Protein AF-A0A2D9TFB7-F1 (afdb_monomer)

pLDDT: mean 78.53, std 25.25, range [20.69, 98.81]

Secondary structure (DSSP, 8-state):
----S---EEEETTEEEEE--S--TT-SS-EEETTEEEETTEEE---S--GGGG-----PPPHHHHHHHHHHHHHHTT---SS---EEEEE-TT--EEEEEESBPPTTS---THHHHSHHHHHHHPBPHHHHHHHT-SS--TTPEEEESSPPPHHHHHHHHHTT--EEEEPPP-HHHHHHTHHHHHHHHHHHHHHT-EEEE-

Radius of gyration: 21.04 Å; Cα contacts (8 Å, |Δi|>4): 333; chains: 1; bounding box: 43×47×60 Å

Nearest PDB structures (foldseek):
  7fh4-assembly1_A  TM=9.313E-01  e=1.861E-15  Paramecium bursaria Chlorella virus 1
  2w4l-assembly1_E  TM=8.947E-01  e=1.984E-15  Homo sapiens
  2w4l-assembly1_F  TM=8.616E-01  e=1.861E-15  Homo sapiens
  2w4l-assembly1_B  TM=8.844E-01  e=5.850E-15  Homo sapiens
  2w4l-assembly1_D  TM=8.607E-01  e=9.131E-15  Homo sapiens

Mean predicted aligned error: 13.09 Å

Sequence (202 aa):
MEIEVGKYYRRRNGKVVGPVEKTNPHSTHPYFVGGFRYTPHGRVSLSNKSVFDLWEEIPQLTSWDDRLLELASHIAQWSKDPSTKVGCVLADEHNRVVGMGYNGFPRGVDDNPSRYEDRQLKYMLVQHAEANAILNSTGSTKGTTAYVTHHPCANCAGLLIQAGVVKVVCPTPSGAMAERFRESFAMATLMFSESKIERMLK

Foldseek 3Di:
DDDDPDFDWDDDPPDTDDGDDDDDLPDCDWDDDPQWIDHVVDTDDPDPDDPVVPPPDPDDQDPLLVVQLVVQVVQQVPEPQPPDGKKKFKAAPVSHTQFIFIKAFDPPDDRDSVLNVPPVSSVVGIDHGLRRRLVRGPDQSARIEMRMAAQDFLVSLVVSLVSNHQEYEYADDDDPRCVVRVVRSVNSVVSCVVSNRHYHHD

Solvent-accessible surface area (backbone atoms only — not comparable to full-atom values): 11744 Å² total; per-residue (Å²): 143,81,85,83,89,85,80,65,72,50,76,60,95,89,45,88,45,70,73,72,78,86,87,71,97,78,57,92,60,73,49,77,58,95,90,35,55,43,46,98,88,52,82,55,84,72,80,92,58,61,83,74,78,70,58,73,75,73,85,68,85,47,79,61,54,52,53,43,38,49,47,7,49,56,45,8,69,74,23,78,47,90,88,65,60,32,8,13,27,30,21,41,93,82,70,45,77,40,19,50,18,32,25,38,65,56,90,92,53,90,81,55,72,68,49,60,72,39,62,72,58,26,68,73,48,50,40,48,13,58,55,35,11,62,72,56,33,83,55,82,49,57,64,13,35,38,20,25,58,47,62,56,42,36,70,45,38,54,50,40,53,75,44,34,36,42,32,39,39,24,42,59,72,55,70,73,60,33,64,74,41,38,68,38,40,51,46,17,53,49,51,32,59,77,70,66,34,46,74,48,70,90

Structure (mmCIF, N/CA/C/O backbone):
data_AF-A0A2D9TFB7-F1
#
_entry.id   AF-A0A2D9TFB7-F1
#
loop_
_atom_site.group_PDB
_atom_site.id
_atom_site.type_symbol
_atom_site.label_atom_id
_atom_site.label_alt_id
_atom_site.label_comp_id
_atom_site.label_asym_id
_atom_site.label_entity_id
_atom_site.label_seq_id
_atom_site.pdbx_PDB_ins_code
_atom_site.Cartn_x
_atom_site.Cartn_y
_atom_site.Cartn_z
_atom_site.occupancy
_atom_site.B_iso_or_equiv
_atom_site.auth_seq_id
_atom_site.auth_comp_id
_atom_site.auth_asym_id
_atom_site.auth_atom_id
_atom_site.pdbx_PDB_model_num
ATOM 1 N N . MET A 1 1 ? 25.885 23.066 13.162 1.00 35.50 1 MET A N 1
ATOM 2 C CA . MET A 1 1 ? 24.761 22.650 12.300 1.00 35.50 1 MET A CA 1
ATOM 3 C C . MET A 1 1 ? 24.166 21.419 12.950 1.00 35.50 1 MET A C 1
ATOM 5 O O . MET A 1 1 ? 24.655 20.325 12.730 1.00 35.50 1 MET A O 1
ATOM 9 N N . GLU A 1 2 ? 23.193 21.641 13.824 1.00 20.69 2 GLU A N 1
ATOM 10 C CA . GLU A 1 2 ? 22.410 20.624 14.531 1.00 20.69 2 GLU A CA 1
ATOM 11 C C . GLU A 1 2 ? 20.953 21.077 14.431 1.00 20.69 2 GLU A C 1
ATOM 13 O O . GLU A 1 2 ? 20.677 22.275 14.535 1.00 20.69 2 GLU A O 1
ATOM 18 N N . ILE A 1 3 ? 20.037 20.155 14.149 1.00 25.25 3 ILE A N 1
ATOM 19 C CA . ILE A 1 3 ? 18.607 20.452 14.046 1.00 25.25 3 ILE A CA 1
ATOM 20 C C . ILE A 1 3 ? 17.928 19.801 15.251 1.00 25.25 3 ILE A C 1
ATOM 22 O O . ILE A 1 3 ? 17.784 18.583 15.301 1.00 25.25 3 ILE A O 1
ATOM 26 N N . GLU A 1 4 ? 17.523 20.624 16.218 1.00 23.84 4 GLU A N 1
ATOM 27 C CA . GLU A 1 4 ? 16.645 20.231 17.324 1.00 23.84 4 GLU A CA 1
ATOM 28 C C . GLU A 1 4 ? 15.199 20.065 16.827 1.00 23.84 4 GLU A C 1
ATOM 30 O O . GLU A 1 4 ? 14.630 20.940 16.167 1.00 23.84 4 GLU A O 1
ATOM 35 N N . VAL A 1 5 ? 14.591 18.931 17.168 1.00 27.88 5 VAL A N 1
ATOM 36 C CA . VAL A 1 5 ? 13.199 18.587 16.859 1.00 27.88 5 VAL A CA 1
ATOM 37 C C . VAL A 1 5 ? 12.270 19.347 17.813 1.00 27.88 5 VAL A C 1
ATOM 39 O O . VAL A 1 5 ? 12.359 19.154 19.021 1.00 27.88 5 VAL A O 1
ATOM 42 N N . GLY A 1 6 ? 11.357 20.187 17.296 1.00 36.78 6 GLY A N 1
ATOM 43 C CA . GLY A 1 6 ? 10.268 20.736 18.129 1.00 36.78 6 GLY A CA 1
ATOM 44 C C . GLY A 1 6 ? 9.724 22.145 17.854 1.00 36.78 6 GLY A C 1
ATOM 45 O O . GLY A 1 6 ? 9.137 22.725 18.765 1.00 36.78 6 GLY A O 1
ATOM 46 N N . LYS A 1 7 ? 9.856 22.740 16.657 1.00 31.05 7 LYS A N 1
ATOM 47 C CA . LYS A 1 7 ? 9.219 24.047 16.363 1.00 31.05 7 LYS A CA 1
ATOM 48 C C . LYS A 1 7 ? 8.295 23.985 15.143 1.00 31.05 7 LYS A C 1
ATOM 50 O O . LYS A 1 7 ? 8.725 23.646 14.046 1.00 31.05 7 LYS A O 1
ATOM 55 N N . TYR A 1 8 ? 7.021 24.336 15.344 1.00 39.62 8 TYR A N 1
ATOM 56 C CA . TYR A 1 8 ? 6.016 24.487 14.285 1.00 39.62 8 TYR A CA 1
ATOM 57 C C . TYR A 1 8 ? 6.118 25.881 13.637 1.00 39.62 8 TYR A C 1
ATOM 59 O O . TYR A 1 8 ? 6.228 26.892 14.336 1.00 39.62 8 TYR A O 1
ATOM 67 N N . TYR A 1 9 ? 6.036 25.941 12.305 1.00 33.53 9 TYR A N 1
ATOM 68 C CA . TYR A 1 9 ? 6.093 27.174 11.506 1.00 33.53 9 TYR A CA 1
ATOM 69 C C . TYR A 1 9 ? 4.749 27.442 10.818 1.00 33.53 9 TYR A C 1
ATOM 71 O O . TYR A 1 9 ? 4.089 26.509 10.360 1.00 33.53 9 TYR A O 1
ATOM 79 N N . ARG A 1 10 ? 4.353 28.716 10.688 1.00 40.19 10 ARG A N 1
ATOM 80 C CA . ARG A 1 10 ? 3.133 29.124 9.964 1.00 40.19 10 ARG A CA 1
ATOM 81 C C . ARG A 1 10 ? 3.493 29.810 8.647 1.00 40.19 10 ARG A C 1
ATOM 83 O O . ARG A 1 10 ? 4.460 30.563 8.566 1.00 40.19 10 ARG A O 1
ATOM 90 N N . ARG A 1 11 ? 2.686 29.591 7.604 1.00 33.47 11 ARG A N 1
ATOM 91 C CA . ARG A 1 11 ? 2.782 30.323 6.329 1.00 33.47 11 ARG A CA 1
ATOM 92 C C . ARG A 1 11 ? 1.714 31.412 6.251 1.00 33.47 11 ARG A C 1
ATOM 94 O O . ARG A 1 11 ? 0.559 31.171 6.594 1.00 33.47 11 ARG A O 1
ATOM 101 N N . ARG A 1 12 ? 2.096 32.594 5.754 1.00 34.31 12 ARG A N 1
ATOM 102 C CA . ARG A 1 12 ? 1.176 33.675 5.362 1.00 34.31 12 ARG A CA 1
ATOM 103 C C . ARG A 1 12 ? 1.644 34.241 4.018 1.00 34.31 12 ARG A C 1
ATOM 105 O O . ARG A 1 12 ? 2.805 34.613 3.890 1.00 34.31 12 ARG A O 1
ATOM 112 N N . ASN A 1 13 ? 0.766 34.236 3.012 1.00 32.78 13 ASN A N 1
ATOM 113 C CA . ASN A 1 13 ? 1.021 34.703 1.637 1.00 32.78 13 ASN A CA 1
ATOM 114 C C . ASN A 1 13 ? 2.319 34.161 0.993 1.00 32.78 13 ASN A C 1
ATOM 116 O O . ASN A 1 13 ? 3.069 34.898 0.363 1.00 32.78 13 ASN A O 1
ATOM 120 N N . GLY A 1 14 ? 2.602 32.865 1.164 1.00 38.62 14 GLY A N 1
ATOM 121 C CA . GLY A 1 14 ? 3.645 32.171 0.395 1.00 38.62 14 GLY A CA 1
ATOM 122 C C . GLY A 1 14 ? 5.096 32.305 0.880 1.00 38.62 14 GLY A C 1
ATOM 123 O O . GLY A 1 14 ? 5.967 31.694 0.270 1.00 38.62 14 GLY A O 1
ATOM 124 N N . LYS A 1 15 ? 5.392 33.008 1.985 1.00 31.47 15 LYS A N 1
ATOM 125 C CA . LYS A 1 15 ? 6.730 32.999 2.621 1.00 31.47 15 LYS A CA 1
ATOM 126 C C . LYS A 1 15 ? 6.680 32.434 4.047 1.00 31.47 15 LYS A C 1
ATOM 128 O O . LYS A 1 15 ? 5.676 32.584 4.745 1.00 31.47 15 LYS A O 1
ATOM 133 N N . VAL A 1 16 ? 7.748 31.740 4.460 1.00 40.19 16 VAL A N 1
ATOM 134 C CA . VAL A 1 16 ? 7.898 31.199 5.824 1.00 40.19 16 VAL A CA 1
ATOM 135 C C . VAL A 1 16 ? 8.161 32.364 6.774 1.00 40.19 16 VAL A C 1
ATOM 137 O O . VAL A 1 16 ? 9.162 33.062 6.637 1.00 40.19 16 VAL A O 1
ATOM 140 N N . VAL A 1 17 ? 7.254 32.575 7.723 1.00 39.72 17 VAL A N 1
ATOM 141 C CA . VAL A 1 17 ? 7.427 33.503 8.847 1.00 39.72 17 VAL A CA 1
ATOM 142 C C . VAL A 1 17 ? 7.596 32.658 10.110 1.00 39.72 17 VAL A C 1
ATOM 144 O O . VAL A 1 17 ? 7.007 31.584 10.200 1.00 39.72 17 VAL A O 1
ATOM 147 N N . GLY A 1 18 ? 8.485 33.099 11.006 1.00 35.81 18 GLY A N 1
ATOM 148 C CA . GLY A 1 18 ? 9.079 32.331 12.111 1.00 35.81 18 GLY A CA 1
ATOM 149 C C . GLY A 1 18 ? 8.120 31.680 13.130 1.00 35.81 18 GLY A C 1
ATOM 150 O O . GLY A 1 18 ? 6.911 31.617 12.911 1.00 35.81 18 GLY A O 1
ATOM 151 N N . PRO A 1 19 ? 8.659 31.133 14.239 1.00 33.31 19 PRO A N 1
ATOM 152 C CA . PRO A 1 19 ? 7.906 30.286 15.169 1.00 33.31 19 PRO A CA 1
ATOM 153 C C . PRO A 1 19 ? 6.655 30.988 15.718 1.00 33.31 19 PRO A C 1
ATOM 155 O O . PRO A 1 19 ? 6.677 32.177 16.027 1.00 33.31 19 PRO A O 1
ATOM 158 N N . VAL A 1 20 ? 5.549 30.243 15.807 1.00 39.38 20 VAL A N 1
ATOM 159 C CA . VAL A 1 20 ? 4.228 30.775 16.175 1.00 39.38 20 VAL A CA 1
ATOM 160 C C . VAL A 1 20 ? 4.163 31.073 17.674 1.00 39.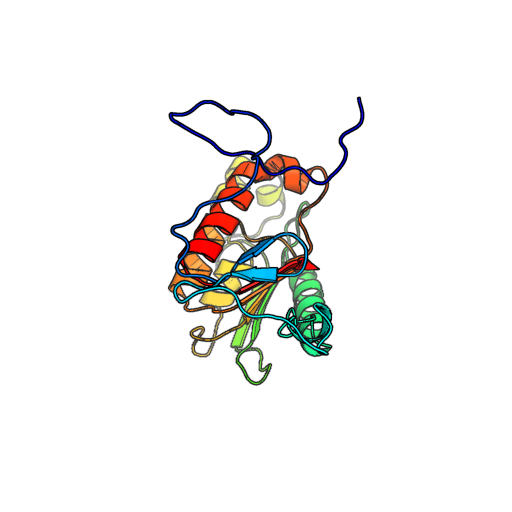38 20 VAL A C 1
ATOM 162 O O . VAL A 1 20 ? 4.190 30.151 18.488 1.00 39.38 20 VAL A O 1
ATOM 165 N N . GLU A 1 21 ? 4.010 32.348 18.038 1.00 38.12 21 GLU A N 1
ATOM 166 C CA . GLU A 1 21 ? 3.561 32.751 19.374 1.00 38.12 21 GLU A CA 1
ATOM 167 C C . GLU A 1 21 ? 2.026 32.730 19.496 1.00 38.12 21 GLU A C 1
ATOM 169 O O . GLU A 1 21 ? 1.280 32.787 18.519 1.00 38.12 21 GLU A O 1
ATOM 174 N N . LYS A 1 22 ? 1.586 32.551 20.742 1.00 43.91 22 LYS A N 1
ATOM 175 C CA . LYS A 1 22 ? 0.320 31.970 21.201 1.00 43.91 22 LYS A CA 1
ATOM 176 C C . LYS A 1 22 ? -0.975 32.661 20.726 1.00 43.91 22 LYS A C 1
ATOM 178 O O . LYS A 1 22 ? -1.064 33.873 20.592 1.00 43.91 22 LYS A O 1
ATOM 183 N N . THR A 1 23 ? -2.028 31.835 20.720 1.00 41.25 23 THR A N 1
ATOM 184 C CA . THR A 1 23 ? -3.475 32.138 20.808 1.00 41.25 23 THR A CA 1
ATOM 185 C C . THR A 1 23 ? -4.210 32.538 19.522 1.00 41.25 23 THR A C 1
ATOM 187 O O . THR A 1 23 ? -4.011 33.603 18.951 1.00 41.25 23 THR A O 1
ATOM 190 N N . ASN A 1 24 ? -5.139 31.673 19.099 1.00 40.97 24 ASN A N 1
ATOM 191 C CA . ASN A 1 24 ? -6.243 32.024 18.208 1.00 40.97 24 ASN A CA 1
ATOM 192 C C . ASN A 1 24 ? -7.553 31.895 19.013 1.00 40.97 24 ASN A C 1
ATOM 194 O O . ASN A 1 24 ? -7.903 30.774 19.375 1.00 40.97 24 ASN A O 1
ATOM 198 N N . PRO A 1 25 ? -8.268 32.994 19.306 1.00 41.25 25 PRO A N 1
ATOM 199 C CA . PRO A 1 25 ? -9.491 32.978 20.113 1.00 41.25 25 PRO A CA 1
ATOM 200 C C . PRO A 1 25 ? -10.729 32.400 19.397 1.00 41.25 25 PRO A C 1
ATOM 202 O O . PRO A 1 25 ? -11.811 32.394 19.974 1.00 41.25 25 PRO A O 1
ATOM 205 N N . HIS A 1 26 ? -10.597 31.903 18.160 1.00 38.53 26 HIS A N 1
ATOM 206 C CA . HIS A 1 26 ? -11.719 31.392 17.360 1.00 38.53 26 HIS A CA 1
ATOM 207 C C . HIS A 1 26 ? -11.710 29.877 17.113 1.00 38.53 26 HIS A C 1
ATOM 209 O O . HIS A 1 26 ? -12.474 29.406 16.270 1.00 38.53 26 HIS A O 1
ATOM 215 N N . SER A 1 27 ? -10.875 29.080 17.793 1.00 44.81 27 SER A N 1
ATOM 216 C CA . SER A 1 27 ? -10.992 27.627 17.625 1.00 44.81 27 SER A CA 1
ATOM 217 C C . SER A 1 27 ? -12.257 27.109 18.314 1.00 44.81 27 SER A C 1
ATOM 219 O O . SER A 1 27 ? -12.454 27.264 19.516 1.00 44.81 27 SER A O 1
ATOM 221 N N . THR A 1 28 ? -13.112 26.448 17.537 1.00 40.22 28 THR A N 1
ATOM 222 C CA . THR A 1 28 ? -14.280 25.699 18.027 1.00 40.22 28 THR A CA 1
ATOM 223 C C . THR A 1 28 ? -13.881 24.437 18.796 1.00 40.22 28 THR A C 1
ATOM 225 O O . THR A 1 28 ? -14.707 23.842 19.485 1.00 40.22 28 THR A O 1
ATOM 228 N N . HIS A 1 29 ? -12.605 24.055 18.718 1.00 41.59 29 HIS A N 1
ATOM 229 C CA . HIS A 1 29 ? -12.006 22.981 19.496 1.00 41.59 29 HIS A CA 1
ATOM 230 C C . HIS A 1 29 ? -11.294 23.529 20.740 1.00 41.59 29 HIS A C 1
ATOM 232 O O . HIS A 1 29 ? -10.668 24.592 20.668 1.00 41.59 29 HIS A O 1
ATOM 238 N N . PRO A 1 30 ? -11.377 22.822 21.879 1.00 42.16 30 PRO A N 1
ATOM 239 C CA . PRO A 1 30 ? -10.719 23.227 23.114 1.00 42.16 30 PRO A CA 1
ATOM 240 C C . PRO A 1 30 ? -9.196 23.267 22.944 1.00 42.16 30 PRO A C 1
ATOM 242 O O . PRO A 1 30 ? -8.608 22.386 22.322 1.00 42.16 30 PRO A O 1
ATOM 245 N N . TYR A 1 31 ? -8.559 24.277 23.536 1.00 48.72 31 TYR A N 1
ATOM 246 C CA . TYR A 1 31 ? -7.103 24.430 23.560 1.00 48.72 31 TYR A CA 1
ATOM 247 C C . TYR A 1 31 ? -6.611 24.745 24.975 1.00 48.72 31 TYR A C 1
ATOM 249 O O . TYR A 1 31 ? -7.353 25.254 25.822 1.00 48.72 31 TYR A O 1
ATOM 257 N N . PHE A 1 32 ? -5.345 24.418 25.237 1.00 43.69 32 PHE A N 1
ATOM 258 C CA . PHE A 1 32 ? -4.738 24.502 26.564 1.00 43.69 32 PHE A CA 1
ATOM 259 C C . PHE A 1 32 ? -3.668 25.592 26.614 1.00 43.69 32 PHE A C 1
ATOM 261 O O . PHE A 1 32 ? -2.773 25.645 25.770 1.00 43.69 32 PHE A O 1
ATOM 268 N N . VAL A 1 33 ? -3.741 26.453 27.631 1.00 46.12 33 VAL A N 1
ATOM 269 C CA . VAL A 1 33 ? -2.708 27.454 27.933 1.00 46.12 33 VAL A CA 1
ATOM 270 C C . VAL A 1 33 ? -2.462 27.458 29.439 1.00 46.12 33 VAL A C 1
ATOM 272 O O . VAL A 1 33 ? -3.377 27.727 30.214 1.00 46.12 33 VAL A O 1
ATOM 275 N N . GLY A 1 34 ? -1.226 27.162 29.859 1.00 43.00 34 GLY A N 1
ATOM 276 C CA . GLY A 1 34 ? -0.787 27.299 31.256 1.00 43.00 34 GLY A CA 1
ATOM 277 C C . GLY A 1 34 ? -1.584 26.475 32.274 1.00 43.00 34 GLY A C 1
ATOM 278 O O . GLY A 1 34 ? -1.872 26.983 33.349 1.00 43.00 34 GLY A O 1
ATOM 279 N N . GLY A 1 35 ? -1.990 25.247 31.929 1.00 48.03 35 GLY A N 1
ATOM 280 C CA . GLY A 1 35 ? -2.760 24.370 32.826 1.00 48.03 35 GLY A CA 1
ATOM 281 C C . GLY A 1 35 ? -4.267 24.653 32.878 1.00 48.03 35 GLY A C 1
ATOM 282 O O . GLY A 1 35 ? -4.973 24.021 33.654 1.00 48.03 35 GLY A O 1
ATOM 283 N N . PHE A 1 36 ? -4.782 25.560 32.042 1.00 42.78 36 PHE A N 1
ATOM 284 C CA . PHE A 1 36 ? -6.213 25.858 31.944 1.00 42.78 36 PHE A CA 1
ATOM 285 C C . PHE A 1 36 ? -6.762 25.448 30.573 1.00 42.78 36 PHE A C 1
ATOM 287 O O . PHE A 1 36 ? -6.159 25.750 29.537 1.00 42.78 36 PHE A O 1
ATOM 294 N N . ARG A 1 37 ? -7.922 24.777 30.568 1.00 48.44 37 ARG A N 1
ATOM 295 C CA . ARG A 1 37 ? -8.689 24.465 29.354 1.00 48.44 37 ARG A CA 1
ATOM 296 C C . ARG A 1 37 ? -9.593 25.648 29.019 1.00 48.44 37 ARG A C 1
ATOM 298 O O . ARG A 1 37 ? -10.415 26.051 29.843 1.00 48.44 37 ARG A O 1
ATOM 305 N N . TYR A 1 38 ? -9.462 26.171 27.806 1.00 47.25 38 TYR A N 1
ATOM 306 C CA . TYR A 1 38 ? -10.349 27.205 27.282 1.00 47.25 38 TYR A CA 1
ATOM 307 C C . TYR A 1 38 ? -11.357 26.559 26.329 1.00 47.25 38 TYR A C 1
ATOM 309 O O . TYR A 1 38 ? -10.988 25.811 25.424 1.00 47.25 38 TYR A O 1
ATOM 317 N N . THR A 1 39 ? -12.642 26.810 26.578 1.00 50.34 39 THR A N 1
ATOM 318 C CA . THR A 1 39 ? -13.755 26.399 25.709 1.00 50.34 39 THR A CA 1
ATOM 319 C C . THR A 1 39 ? -14.507 27.643 25.232 1.00 50.34 39 THR A C 1
ATOM 321 O O . THR A 1 39 ? -14.371 28.696 25.864 1.00 50.34 39 THR A O 1
ATOM 324 N N . PRO A 1 40 ? -15.336 27.552 24.173 1.00 43.47 40 PRO A N 1
ATOM 325 C CA . PRO A 1 40 ? -16.062 28.710 23.643 1.00 43.47 40 PRO A CA 1
ATOM 326 C C . PRO A 1 40 ? -17.012 29.395 24.646 1.00 43.47 40 PRO A C 1
ATOM 328 O O . PRO A 1 40 ? -17.446 30.511 24.393 1.00 43.47 40 PRO A O 1
ATOM 331 N N . HIS A 1 41 ? -17.322 28.754 25.783 1.00 41.72 41 HIS A N 1
ATOM 332 C CA . HIS A 1 41 ? -18.298 29.222 26.778 1.00 41.72 41 HIS A CA 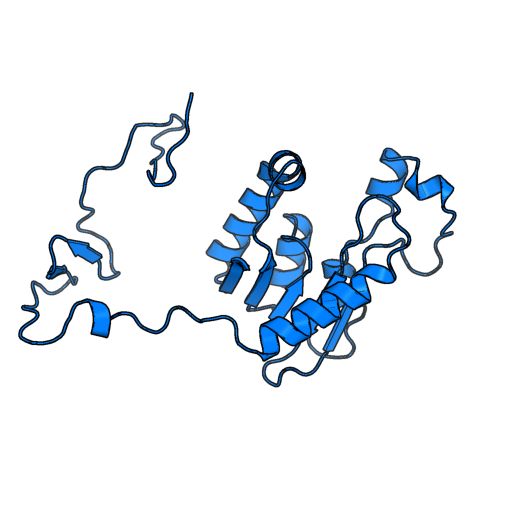1
ATOM 333 C C . HIS A 1 41 ? -17.662 29.652 28.117 1.00 41.72 41 HIS A C 1
ATOM 335 O O . HIS A 1 41 ? -18.367 29.818 29.109 1.00 41.72 41 HIS A O 1
ATOM 341 N N . GLY A 1 42 ? -16.340 29.861 28.161 1.00 44.59 42 GLY A N 1
ATOM 342 C CA . GLY A 1 42 ? -15.646 30.422 29.327 1.00 44.59 42 GLY A CA 1
ATOM 343 C C . GLY A 1 42 ? -14.655 29.481 30.022 1.00 44.59 42 GLY A C 1
ATOM 344 O O . GLY A 1 42 ? -14.373 28.366 29.573 1.00 44.59 42 GLY A O 1
ATOM 345 N N . ARG A 1 43 ? -14.057 30.000 31.103 1.00 40.38 43 ARG A N 1
ATOM 346 C CA . ARG A 1 43 ? -12.922 29.418 31.839 1.00 40.38 43 ARG A CA 1
ATOM 347 C C . ARG A 1 43 ? -13.403 28.330 32.802 1.00 40.38 43 ARG A C 1
ATOM 349 O O . ARG A 1 43 ? -14.202 28.619 33.686 1.00 40.38 43 ARG A O 1
ATOM 356 N N . VAL A 1 44 ? -12.870 27.114 32.686 1.00 46.81 44 VAL A N 1
ATOM 357 C CA . VAL A 1 44 ? -13.124 26.034 33.655 1.00 46.81 44 VAL A CA 1
ATOM 358 C C . VAL A 1 44 ? -11.896 25.860 34.549 1.00 46.81 44 VAL A C 1
ATOM 360 O O . VAL A 1 44 ? -10.784 25.648 34.065 1.00 46.81 44 VAL A O 1
ATOM 363 N N . SER A 1 45 ? -12.102 25.983 35.860 1.00 42.09 45 SER A N 1
ATOM 364 C CA . SER A 1 45 ? -11.120 25.653 36.897 1.00 42.09 45 SER A CA 1
ATOM 365 C C . SER A 1 45 ? -10.972 24.131 36.992 1.00 42.09 45 SER A C 1
ATOM 367 O O . SER A 1 45 ? -11.949 23.439 37.272 1.00 42.09 45 SER A O 1
ATOM 369 N N . LEU A 1 46 ? -9.767 23.604 36.761 1.00 45.50 46 LEU A N 1
ATOM 370 C CA . LEU A 1 46 ? -9.449 22.188 36.967 1.00 45.50 46 LEU A CA 1
ATOM 371 C C . LEU A 1 46 ? -9.106 21.958 38.445 1.00 45.50 46 LEU A C 1
ATOM 373 O O . LEU A 1 46 ? -7.946 21.805 38.813 1.00 45.50 46 LEU A O 1
ATOM 377 N N . SER A 1 47 ? -10.113 21.969 39.318 1.00 45.94 47 SER A N 1
ATOM 378 C CA . SER A 1 47 ? -9.935 21.495 40.690 1.00 45.94 47 SER A CA 1
ATOM 379 C C . SER A 1 47 ? -9.926 19.963 40.699 1.00 45.94 47 SER A C 1
ATOM 381 O O . SER A 1 47 ? -10.945 19.333 40.419 1.00 45.94 47 SER A O 1
ATOM 383 N N . ASN A 1 48 ? -8.770 19.392 41.043 1.00 45.28 48 ASN A N 1
ATOM 384 C CA . ASN A 1 48 ? -8.524 17.985 41.395 1.00 45.28 48 ASN A CA 1
ATOM 385 C C . ASN A 1 48 ? -8.616 16.912 40.298 1.00 45.28 48 ASN A C 1
ATOM 387 O O . ASN A 1 48 ? -8.714 15.732 40.623 1.00 45.28 48 ASN A O 1
ATOM 391 N N . LYS A 1 49 ? -8.488 17.270 39.018 1.00 43.72 49 LYS A N 1
ATOM 392 C CA . LYS A 1 49 ? -8.095 16.299 37.984 1.00 43.72 49 LYS A CA 1
ATOM 393 C C . LYS A 1 49 ? -6.807 16.756 37.329 1.00 43.72 49 LYS A C 1
ATOM 395 O O . LYS A 1 49 ? -6.688 17.914 36.927 1.00 43.72 49 LYS A O 1
ATOM 400 N N . SER A 1 50 ? -5.835 15.859 37.287 1.00 41.75 50 SER A N 1
ATOM 401 C CA . SER A 1 50 ? -4.563 16.090 36.627 1.00 41.75 50 SER A CA 1
ATOM 402 C C . SER A 1 50 ? -4.825 16.340 35.139 1.00 41.75 50 SER A C 1
ATOM 404 O O . SER A 1 50 ? -5.698 15.715 34.540 1.00 41.75 50 SER A O 1
ATOM 406 N N . VAL A 1 51 ? -4.070 17.243 34.506 1.00 40.00 51 VAL A N 1
ATOM 407 C CA . VAL A 1 51 ? -4.121 17.444 33.042 1.00 40.00 51 VAL A CA 1
ATOM 408 C C . VAL A 1 51 ? -3.841 16.152 32.261 1.00 40.00 51 VAL A C 1
ATOM 410 O O . VAL A 1 51 ? -4.207 16.065 31.091 1.00 40.00 51 VAL A O 1
ATOM 413 N N . PHE A 1 52 ? -3.242 15.154 32.920 1.00 39.91 52 PHE A N 1
ATOM 414 C CA . PHE A 1 52 ? -2.993 13.818 32.390 1.00 39.91 52 PHE A CA 1
ATOM 415 C C . PHE A 1 52 ? -4.243 12.918 32.369 1.00 39.91 52 PHE A C 1
ATOM 417 O O . PHE A 1 52 ? -4.292 11.999 31.564 1.00 39.91 52 PHE A O 1
ATOM 424 N N . ASP A 1 53 ? -5.283 13.211 33.161 1.00 39.31 53 ASP A N 1
ATOM 425 C CA . ASP A 1 53 ? -6.539 12.434 33.189 1.00 39.31 53 ASP A CA 1
ATOM 426 C C . ASP A 1 53 ? -7.489 12.798 32.027 1.00 39.31 53 ASP A C 1
ATOM 428 O O . ASP A 1 53 ? -8.559 12.212 31.876 1.00 39.31 53 ASP A O 1
ATOM 432 N N . LEU A 1 54 ? -7.136 13.821 31.236 1.00 39.56 54 LEU A N 1
ATOM 433 C CA . LEU A 1 54 ? -7.927 14.362 30.121 1.00 39.56 54 LEU A CA 1
ATOM 434 C C . LEU A 1 54 ? -7.332 14.036 28.746 1.00 39.56 54 LEU A C 1
ATOM 436 O O . LEU A 1 54 ? -7.802 14.563 27.736 1.00 39.56 54 LEU A O 1
ATOM 440 N N . TRP A 1 55 ? -6.296 13.203 28.697 1.00 40.81 55 TRP A N 1
ATOM 441 C CA . TRP A 1 55 ? -5.833 12.612 27.451 1.00 40.81 55 TRP A CA 1
ATOM 442 C C . TRP A 1 55 ? -6.702 11.384 27.207 1.00 40.81 55 TRP A C 1
ATOM 444 O O . TRP A 1 55 ? -6.438 10.311 27.741 1.00 40.81 55 TRP A O 1
ATOM 454 N N . GLU A 1 56 ? -7.780 11.568 26.441 1.00 41.84 56 GLU A N 1
ATOM 455 C CA . GLU A 1 56 ? -8.363 10.459 25.688 1.00 41.84 56 GLU A CA 1
ATOM 456 C C . GLU A 1 56 ? -7.209 9.695 25.033 1.00 41.84 56 GLU A C 1
ATOM 458 O O . GLU A 1 56 ? -6.323 10.305 24.427 1.00 41.84 56 GLU A O 1
ATOM 463 N N . GLU A 1 57 ? -7.188 8.387 25.273 1.00 41.44 57 GLU A N 1
ATOM 464 C CA . GLU A 1 57 ? -6.180 7.431 24.834 1.00 41.44 57 GLU A CA 1
ATOM 465 C C . GLU A 1 57 ? -5.655 7.796 23.442 1.00 41.44 57 GLU A C 1
ATOM 467 O O . GLU A 1 57 ? -6.370 7.665 22.451 1.00 41.44 57 GLU A O 1
ATOM 472 N N . ILE A 1 58 ? -4.402 8.260 23.345 1.00 48.31 58 ILE A N 1
ATOM 473 C CA . ILE A 1 58 ? -3.698 8.226 22.060 1.00 48.31 58 ILE A CA 1
ATOM 474 C C . ILE A 1 58 ? -3.726 6.752 21.667 1.00 48.31 58 ILE A C 1
ATOM 476 O O . ILE A 1 58 ? -3.130 5.973 22.423 1.00 48.31 58 ILE A O 1
ATOM 480 N N . PRO A 1 59 ? -4.404 6.357 20.569 1.00 56.75 59 PRO A N 1
ATOM 481 C CA . PRO A 1 59 ? -4.546 4.955 20.223 1.00 56.75 59 PRO A CA 1
ATOM 482 C C . PRO A 1 59 ? -3.148 4.362 20.157 1.00 56.75 59 PRO A C 1
ATOM 484 O O . PRO A 1 59 ? -2.308 4.784 19.362 1.00 56.75 59 PRO A O 1
ATOM 487 N N . GLN A 1 60 ? -2.845 3.474 21.095 1.00 66.56 60 GLN A N 1
ATOM 488 C CA . GLN A 1 60 ? -1.589 2.750 21.075 1.00 66.56 60 GLN A CA 1
ATOM 489 C C . GLN A 1 60 ? -1.755 1.619 20.074 1.00 66.56 60 GLN A C 1
ATOM 491 O O . GLN A 1 60 ? -2.832 1.024 19.984 1.00 66.56 60 GLN A O 1
ATOM 496 N N . LEU A 1 61 ? -0.695 1.328 19.320 1.00 78.12 61 LEU A N 1
ATOM 497 C CA . LEU A 1 61 ? -0.681 0.140 18.475 1.00 78.12 61 LEU A CA 1
ATOM 498 C C . LEU A 1 61 ? -1.012 -1.076 19.341 1.00 78.12 61 LEU A C 1
ATOM 500 O O . LEU A 1 61 ? -0.448 -1.281 20.417 1.00 78.12 61 LEU A O 1
ATOM 504 N N . THR A 1 62 ? -1.968 -1.863 18.877 1.00 86.81 62 THR A N 1
ATOM 505 C CA . THR A 1 62 ? -2.372 -3.096 19.532 1.00 86.81 62 THR A CA 1
ATOM 506 C C . THR A 1 62 ? -1.425 -4.228 19.140 1.00 86.81 62 THR A C 1
ATOM 508 O O . THR A 1 62 ? -0.747 -4.181 18.113 1.00 86.81 62 THR A O 1
ATOM 511 N N . SER A 1 63 ? -1.443 -5.325 19.902 1.00 89.88 63 SER A N 1
ATOM 512 C CA . SER A 1 63 ? -0.719 -6.544 19.501 1.00 89.88 63 SER A CA 1
ATOM 513 C C . SER A 1 63 ? -1.196 -7.122 18.159 1.00 89.88 63 SER A C 1
ATOM 515 O O . SER A 1 63 ? -0.464 -7.880 17.525 1.00 89.88 63 SER A O 1
ATOM 517 N N . TRP A 1 64 ? -2.409 -6.778 17.712 1.00 93.69 64 TRP A N 1
ATOM 518 C CA . TRP A 1 64 ? -2.911 -7.141 16.388 1.00 93.69 64 TRP A CA 1
ATOM 519 C C . TRP A 1 64 ? -2.282 -6.302 15.285 1.00 93.69 64 TRP A C 1
ATOM 521 O O . TRP A 1 64 ? -1.944 -6.855 14.239 1.00 93.69 64 TRP A O 1
ATOM 531 N N . ASP A 1 65 ? -2.063 -5.011 15.535 1.00 94.31 65 A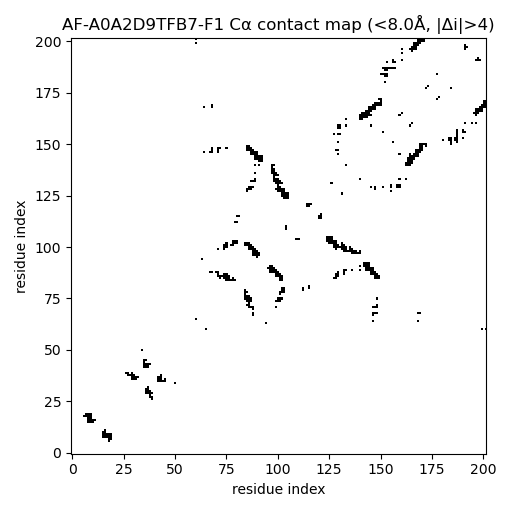SP A N 1
ATOM 532 C CA . ASP A 1 65 ? -1.402 -4.139 14.570 1.00 94.31 65 ASP A CA 1
ATOM 533 C C . ASP A 1 65 ? 0.026 -4.617 14.286 1.00 9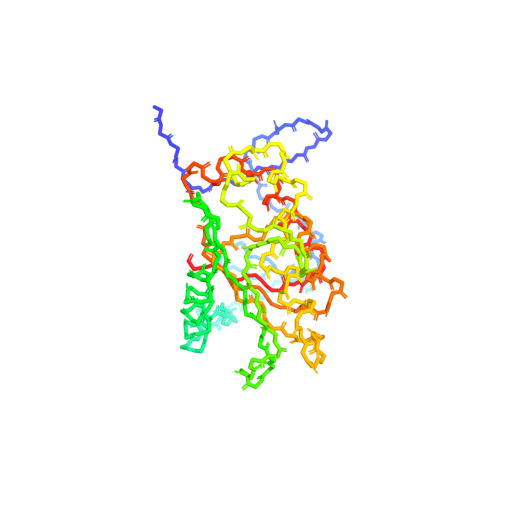4.31 65 ASP A C 1
ATOM 535 O O . ASP A 1 65 ? 0.447 -4.663 13.131 1.00 94.31 65 ASP A O 1
ATOM 539 N N . ASP A 1 66 ? 0.735 -5.075 15.322 1.00 92.38 66 ASP A N 1
ATOM 540 C CA . ASP A 1 66 ? 2.059 -5.680 15.179 1.00 92.38 66 ASP A CA 1
ATOM 541 C C . ASP A 1 66 ? 2.027 -6.957 14.334 1.00 92.38 66 ASP A C 1
ATOM 543 O O . ASP A 1 66 ? 2.782 -7.074 13.371 1.00 92.38 66 ASP A O 1
ATOM 547 N N . ARG A 1 67 ? 1.112 -7.887 14.634 1.00 97.00 67 ARG A N 1
ATOM 548 C CA . ARG A 1 67 ? 0.973 -9.154 13.891 1.00 97.00 67 ARG A CA 1
ATOM 549 C C . ARG A 1 67 ? 0.635 -8.930 12.419 1.00 97.00 67 ARG A C 1
ATOM 551 O O . ARG A 1 67 ? 1.156 -9.627 11.550 1.00 97.00 67 ARG A O 1
ATOM 558 N N . LEU A 1 68 ? -0.247 -7.978 12.122 1.00 98.06 68 LEU A N 1
ATOM 559 C CA . LEU A 1 68 ? -0.671 -7.685 10.751 1.00 98.06 68 LEU A CA 1
ATOM 560 C C . LEU A 1 68 ? 0.404 -6.915 9.975 1.00 98.06 68 LEU A C 1
ATOM 562 O O . LEU A 1 68 ? 0.572 -7.145 8.776 1.00 98.06 68 LEU A O 1
ATOM 566 N N . LEU A 1 69 ? 1.191 -6.073 10.648 1.00 97.00 69 LEU A N 1
ATOM 567 C CA . LEU A 1 69 ? 2.361 -5.431 10.050 1.00 97.00 69 LEU A CA 1
ATOM 568 C C . LEU A 1 69 ? 3.515 -6.425 9.815 1.00 97.00 69 LEU A C 1
ATOM 570 O O . LEU A 1 69 ? 4.205 -6.345 8.794 1.00 97.00 69 LEU A O 1
ATOM 574 N N . GLU A 1 70 ? 3.707 -7.401 10.706 1.00 97.75 70 GLU A N 1
ATOM 575 C CA . GLU A 1 70 ? 4.617 -8.535 10.499 1.00 97.75 70 GLU A CA 1
ATOM 576 C C . GLU A 1 70 ? 4.170 -9.397 9.317 1.00 97.75 70 GLU A C 1
ATOM 578 O O . GLU A 1 70 ? 4.987 -9.733 8.457 1.00 97.75 70 GLU A O 1
ATOM 583 N N . LEU A 1 71 ? 2.868 -9.685 9.206 1.00 98.56 71 LEU A N 1
ATOM 584 C CA . LEU A 1 71 ? 2.317 -10.363 8.038 1.00 98.56 71 LEU A CA 1
ATOM 585 C C . LEU A 1 71 ? 2.597 -9.555 6.766 1.00 98.56 71 LEU A C 1
ATOM 587 O O . LEU A 1 71 ? 3.135 -10.112 5.816 1.00 98.56 71 LEU A O 1
ATOM 591 N N . ALA A 1 72 ? 2.328 -8.246 6.746 1.00 98.62 72 ALA A N 1
ATOM 592 C CA . ALA A 1 72 ? 2.657 -7.393 5.601 1.00 98.62 72 ALA A CA 1
ATOM 593 C C . ALA A 1 72 ? 4.158 -7.443 5.252 1.00 98.62 72 ALA A C 1
ATOM 595 O O . ALA A 1 72 ? 4.518 -7.469 4.074 1.00 98.62 72 ALA A O 1
ATOM 596 N N . SER A 1 73 ? 5.032 -7.531 6.257 1.00 98.38 73 SER A N 1
ATOM 597 C CA . SER A 1 73 ? 6.480 -7.709 6.075 1.00 98.38 73 SER A CA 1
ATOM 598 C C . SER A 1 73 ? 6.834 -9.058 5.451 1.00 98.38 73 SER A C 1
ATOM 600 O O . SER A 1 73 ? 7.700 -9.112 4.580 1.00 98.38 73 SER A O 1
ATOM 602 N N . HIS A 1 74 ? 6.134 -10.132 5.819 1.00 98.62 74 HIS A N 1
ATOM 603 C CA . HIS A 1 74 ? 6.270 -11.430 5.161 1.00 98.62 74 HIS A CA 1
ATOM 604 C C . HIS A 1 74 ? 5.787 -11.384 3.703 1.00 98.62 74 HIS A C 1
ATOM 606 O O . HIS A 1 74 ? 6.513 -11.807 2.807 1.00 98.62 74 HIS A O 1
ATOM 612 N N . ILE A 1 75 ? 4.617 -10.793 3.440 1.00 98.50 75 ILE A N 1
ATOM 613 C CA . ILE A 1 75 ? 4.070 -10.630 2.080 1.00 98.50 75 ILE A CA 1
ATOM 614 C C . ILE A 1 75 ? 5.020 -9.823 1.186 1.00 98.50 75 ILE A C 1
ATOM 616 O O . ILE A 1 75 ? 5.190 -10.146 0.011 1.00 98.50 75 ILE A O 1
ATOM 620 N N . ALA A 1 76 ? 5.702 -8.813 1.733 1.00 98.56 76 ALA A N 1
ATOM 621 C CA . ALA A 1 76 ? 6.693 -8.034 0.993 1.00 98.56 76 ALA A CA 1
ATOM 622 C C . ALA A 1 76 ? 7.808 -8.908 0.388 1.00 98.56 76 ALA A C 1
ATOM 624 O O . ALA A 1 76 ? 8.318 -8.590 -0.687 1.00 98.56 76 ALA A O 1
ATOM 625 N N . GLN A 1 77 ? 8.166 -10.029 1.027 1.00 98.19 77 GLN A N 1
ATOM 626 C CA . GLN A 1 77 ? 9.210 -10.941 0.542 1.00 98.19 77 GLN A CA 1
ATOM 627 C C . GLN A 1 77 ? 8.854 -11.597 -0.801 1.00 98.19 77 GLN A C 1
ATOM 629 O O . GLN A 1 77 ? 9.751 -12.053 -1.505 1.00 98.19 77 GLN A O 1
ATOM 634 N N . TRP A 1 78 ? 7.574 -11.608 -1.186 1.00 97.69 78 TRP A N 1
ATOM 635 C CA . TRP A 1 78 ? 7.106 -12.160 -2.461 1.00 97.69 78 TRP A CA 1
ATOM 636 C C . TRP A 1 78 ? 7.351 -11.218 -3.649 1.00 97.69 78 TRP A C 1
ATOM 638 O O . TRP A 1 78 ? 7.284 -11.642 -4.803 1.00 97.69 78 TRP A O 1
ATOM 648 N N . SER A 1 79 ? 7.672 -9.946 -3.383 1.00 97.56 79 SER A N 1
ATOM 649 C CA . SER A 1 79 ? 8.090 -8.998 -4.414 1.00 97.56 79 SER A CA 1
ATOM 650 C C .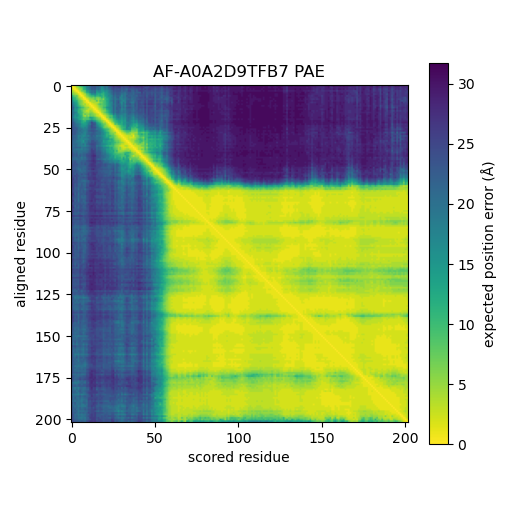 SER A 1 79 ? 9.370 -9.465 -5.098 1.00 97.56 79 SER A C 1
ATOM 652 O O . SER A 1 79 ? 10.352 -9.814 -4.438 1.00 97.56 79 SER A O 1
ATOM 654 N N . LYS A 1 80 ? 9.396 -9.410 -6.432 1.00 95.62 80 LYS A N 1
ATOM 655 C CA . LYS A 1 80 ? 10.596 -9.695 -7.234 1.00 95.62 80 LYS A CA 1
ATOM 656 C C . LYS A 1 80 ? 11.484 -8.472 -7.455 1.00 95.62 80 LYS A C 1
ATOM 658 O O . LYS A 1 80 ? 12.593 -8.617 -7.955 1.00 95.62 80 LYS A O 1
ATOM 663 N N . ASP A 1 81 ? 11.048 -7.291 -7.019 1.00 94.88 81 ASP A N 1
ATOM 664 C CA . ASP A 1 81 ? 11.850 -6.073 -7.099 1.00 94.88 81 ASP A CA 1
ATOM 665 C C . ASP A 1 81 ? 13.137 -6.235 -6.260 1.00 94.88 81 ASP A C 1
ATOM 667 O O . ASP A 1 81 ? 13.049 -6.522 -5.056 1.00 94.88 81 ASP A O 1
ATOM 671 N N . PRO A 1 82 ? 14.336 -6.092 -6.855 1.00 92.06 82 PRO A N 1
ATOM 672 C CA . PRO A 1 82 ? 15.597 -6.264 -6.141 1.00 92.06 82 PRO A CA 1
ATOM 673 C C . PRO A 1 82 ? 15.926 -5.080 -5.224 1.00 92.06 82 PRO A C 1
ATOM 675 O O . PRO A 1 82 ? 16.720 -5.240 -4.302 1.00 92.06 82 PRO A O 1
ATOM 678 N N . SER A 1 83 ? 15.340 -3.896 -5.450 1.00 90.88 83 SER A N 1
ATOM 679 C CA . SER A 1 83 ? 15.694 -2.687 -4.698 1.00 90.88 83 SER A CA 1
ATOM 680 C C . SER A 1 83 ? 14.754 -2.394 -3.538 1.00 90.88 83 SER A C 1
ATOM 682 O O . SER A 1 83 ? 15.180 -1.869 -2.513 1.00 90.88 83 SER A O 1
ATOM 684 N N . THR A 1 84 ? 13.454 -2.624 -3.718 1.00 92.19 84 THR A N 1
ATOM 685 C CA . THR A 1 84 ? 12.443 -2.186 -2.748 1.00 92.19 84 THR A CA 1
ATOM 686 C C . THR A 1 84 ? 11.299 -3.180 -2.717 1.00 92.19 84 THR A C 1
ATOM 688 O O . THR A 1 84 ? 10.585 -3.339 -3.700 1.00 92.19 84 THR A O 1
ATOM 691 N N . LYS A 1 85 ? 11.127 -3.837 -1.571 1.00 97.12 85 LYS A N 1
ATOM 692 C CA . LYS A 1 85 ? 10.092 -4.843 -1.350 1.00 97.12 85 LYS A CA 1
ATOM 693 C C . LYS A 1 85 ? 9.060 -4.286 -0.378 1.00 97.12 85 LYS A C 1
ATOM 695 O O . LYS A 1 85 ? 9.354 -4.078 0.798 1.00 97.12 85 LYS A O 1
ATOM 700 N N . VAL A 1 86 ? 7.866 -4.007 -0.886 1.00 98.38 86 VAL A N 1
ATOM 701 C CA . VAL A 1 86 ? 6.747 -3.430 -0.136 1.00 98.38 86 VAL A CA 1
ATOM 702 C C . VAL A 1 86 ? 5.639 -4.466 -0.047 1.00 98.38 86 VAL A C 1
ATOM 704 O O . VAL A 1 86 ? 5.352 -5.150 -1.029 1.00 98.38 86 VAL A O 1
ATOM 707 N N . GLY A 1 87 ? 5.014 -4.564 1.121 1.00 98.69 87 GLY A N 1
ATOM 708 C CA . GLY A 1 87 ? 3.852 -5.406 1.367 1.00 98.69 87 GLY A CA 1
ATOM 709 C C . GLY A 1 87 ? 2.734 -4.592 2.004 1.00 98.69 87 GLY A C 1
ATOM 710 O O . GLY A 1 87 ? 2.992 -3.629 2.731 1.00 98.69 87 GLY A O 1
ATOM 711 N N . CYS A 1 88 ? 1.498 -4.973 1.703 1.00 98.81 88 CYS A N 1
ATOM 712 C CA . CYS A 1 88 ? 0.289 -4.381 2.243 1.00 98.81 88 CYS A CA 1
ATOM 713 C C . CYS A 1 88 ? -0.727 -5.476 2.578 1.00 98.81 88 CYS A C 1
ATOM 715 O O . CYS A 1 88 ? -0.951 -6.392 1.784 1.00 98.81 88 CYS A O 1
ATOM 717 N N . VAL A 1 89 ? -1.346 -5.362 3.749 1.00 98.75 89 VAL A N 1
ATOM 718 C CA . VAL A 1 89 ? -2.457 -6.200 4.203 1.00 98.75 89 VAL A CA 1
ATOM 719 C C . VAL A 1 89 ? -3.627 -5.290 4.555 1.00 98.75 89 VAL A C 1
ATOM 721 O O . VAL A 1 89 ? -3.456 -4.313 5.280 1.00 98.75 89 VAL A O 1
ATOM 724 N N . LEU A 1 90 ? -4.812 -5.618 4.050 1.00 98.75 90 LEU A N 1
ATOM 725 C CA . LEU A 1 90 ? -6.072 -5.000 4.445 1.00 98.75 90 LEU A CA 1
ATOM 726 C C . LEU A 1 90 ? -6.782 -5.940 5.413 1.00 98.75 90 LEU A C 1
ATOM 728 O O . LEU A 1 90 ? -7.034 -7.099 5.065 1.00 98.75 90 LEU A O 1
ATOM 732 N N . ALA A 1 91 ? -7.113 -5.445 6.601 1.00 98.12 91 ALA A N 1
ATOM 733 C CA . ALA A 1 91 ? -7.893 -6.188 7.582 1.00 98.12 91 ALA A CA 1
ATOM 734 C C . ALA A 1 91 ? -9.146 -5.414 7.992 1.00 98.12 91 ALA A C 1
ATOM 736 O O . ALA A 1 91 ? -9.124 -4.186 8.089 1.00 98.12 91 ALA A O 1
ATOM 737 N N . ASP A 1 92 ? -10.242 -6.130 8.203 1.00 97.00 92 ASP A N 1
ATOM 738 C CA . ASP A 1 92 ? -11.490 -5.545 8.691 1.00 97.00 92 ASP A CA 1
ATOM 739 C C . ASP A 1 92 ? -11.461 -5.267 10.206 1.00 97.00 92 ASP A C 1
ATOM 741 O O . ASP A 1 92 ? -10.463 -5.505 10.888 1.00 97.00 92 ASP A O 1
ATOM 745 N N . GLU A 1 93 ? -12.568 -4.763 10.750 1.00 94.75 93 GLU A N 1
ATOM 746 C CA . GLU A 1 93 ? -12.732 -4.443 12.173 1.00 94.75 93 GLU A CA 1
ATOM 747 C C . GLU A 1 93 ? -12.598 -5.655 13.113 1.00 94.75 93 GLU A C 1
ATOM 749 O O . GLU A 1 93 ? -12.445 -5.493 14.325 1.00 94.75 93 GLU A O 1
ATOM 754 N N . HIS A 1 94 ? -12.638 -6.872 12.568 1.00 95.56 94 HIS A N 1
ATOM 755 C CA . HIS A 1 94 ? -12.454 -8.125 13.292 1.00 95.56 94 HIS A CA 1
ATOM 756 C C . HIS A 1 94 ? -11.047 -8.712 13.095 1.00 95.56 94 HIS A C 1
ATOM 758 O O . HIS A 1 94 ? -10.817 -9.873 13.439 1.00 95.56 94 HIS A O 1
ATOM 764 N N . ASN A 1 95 ? -10.105 -7.928 12.556 1.00 95.19 95 ASN A N 1
ATOM 765 C CA . ASN A 1 95 ? -8.738 -8.336 12.219 1.00 95.19 95 ASN A CA 1
ATOM 766 C C . ASN A 1 95 ? -8.668 -9.484 11.197 1.00 95.19 95 ASN A C 1
ATOM 768 O O . ASN A 1 95 ? -7.668 -10.204 11.128 1.00 95.19 95 ASN A O 1
ATOM 772 N N . ARG A 1 96 ? -9.716 -9.681 10.387 1.00 96.81 96 ARG A N 1
ATOM 773 C CA . ARG A 1 96 ? -9.709 -10.684 9.318 1.00 96.81 96 ARG A CA 1
ATOM 774 C C . ARG A 1 96 ? -9.084 -10.070 8.079 1.00 96.81 96 ARG A C 1
ATOM 776 O O . ARG A 1 96 ? -9.479 -8.989 7.648 1.00 96.81 96 ARG A O 1
ATOM 783 N N . VAL A 1 97 ? -8.125 -10.771 7.483 1.00 98.00 97 VAL A N 1
ATOM 784 C CA . VAL A 1 97 ? -7.486 -10.329 6.240 1.00 98.00 97 VAL A CA 1
ATOM 785 C C . VAL A 1 97 ? -8.489 -10.427 5.092 1.00 98.00 97 VAL A C 1
ATOM 787 O O . VAL A 1 97 ? -8.954 -11.518 4.768 1.00 98.00 97 VAL A O 1
ATOM 790 N N . VAL A 1 98 ? -8.795 -9.293 4.462 1.00 98.00 98 VAL A N 1
ATOM 791 C CA . VAL A 1 98 ? -9.713 -9.213 3.311 1.00 98.00 98 VAL A CA 1
ATOM 792 C C . VAL A 1 98 ? -8.985 -9.006 1.984 1.00 98.00 98 VAL A C 1
ATOM 794 O O . VAL A 1 98 ? -9.541 -9.294 0.922 1.00 98.00 98 VAL A O 1
ATOM 797 N N . GLY A 1 99 ? -7.737 -8.535 2.035 1.00 98.19 99 GLY A N 1
ATOM 798 C CA . GLY A 1 99 ? -6.889 -8.311 0.870 1.00 98.19 99 GLY A CA 1
ATOM 799 C C . GLY A 1 99 ? -5.411 -8.261 1.240 1.00 98.19 99 GLY A C 1
ATOM 800 O O . GLY A 1 99 ? -5.042 -7.887 2.353 1.00 98.19 99 GLY A O 1
ATOM 801 N N . MET A 1 100 ? -4.554 -8.652 0.300 1.00 98.44 100 MET A N 1
ATOM 802 C CA . MET A 1 100 ? -3.102 -8.596 0.454 1.00 98.44 100 MET A CA 1
ATOM 803 C C . MET A 1 100 ? -2.410 -8.324 -0.877 1.00 98.44 100 MET A C 1
ATOM 805 O O . MET A 1 100 ? -2.872 -8.736 -1.946 1.00 98.44 100 MET A O 1
ATOM 809 N N . GLY A 1 101 ? -1.287 -7.623 -0.808 1.00 98.50 101 GLY A N 1
ATOM 810 C CA . GLY A 1 101 ? -0.523 -7.239 -1.981 1.00 98.50 101 GLY A CA 1
ATOM 811 C C . GLY A 1 101 ? 0.940 -6.997 -1.660 1.00 98.50 101 GLY A C 1
ATOM 812 O O . GLY A 1 101 ? 1.307 -6.610 -0.555 1.00 98.50 101 GLY A O 1
ATOM 813 N N . TYR A 1 102 ? 1.773 -7.207 -2.667 1.00 98.69 102 TYR A N 1
ATOM 814 C CA . TYR A 1 102 ? 3.170 -6.795 -2.700 1.00 98.69 102 TYR A CA 1
ATOM 815 C C . TYR A 1 102 ? 3.423 -6.037 -4.003 1.00 98.69 102 TYR A C 1
ATOM 817 O O . TYR A 1 102 ? 2.624 -6.129 -4.939 1.00 98.69 102 TYR A O 1
ATOM 825 N N . ASN A 1 103 ? 4.503 -5.261 -4.078 1.00 98.31 103 ASN A N 1
ATOM 826 C CA . ASN A 1 103 ? 4.824 -4.537 -5.306 1.00 98.31 103 ASN A CA 1
ATOM 827 C C . ASN A 1 103 ? 5.349 -5.482 -6.400 1.00 98.31 103 ASN A C 1
ATOM 829 O O . ASN A 1 103 ? 6.240 -6.294 -6.157 1.00 98.31 103 ASN A O 1
ATOM 833 N N . GLY A 1 104 ? 4.824 -5.355 -7.615 1.00 97.81 104 GLY A N 1
ATOM 834 C CA . GLY A 1 104 ? 5.159 -6.240 -8.731 1.00 97.81 104 GLY A CA 1
ATOM 835 C C . GLY A 1 104 ? 4.479 -5.820 -10.029 1.00 97.81 104 GLY A C 1
ATOM 836 O O . GLY A 1 104 ? 3.691 -4.873 -10.038 1.00 97.81 104 GLY A O 1
ATOM 837 N N . PHE A 1 105 ? 4.796 -6.492 -11.133 1.00 97.62 105 PHE A N 1
ATOM 838 C CA . PHE A 1 105 ? 4.127 -6.221 -12.405 1.00 97.62 105 PHE A CA 1
ATOM 839 C C . PHE A 1 105 ? 2.687 -6.773 -12.423 1.00 97.62 105 PHE A C 1
ATOM 841 O O . PHE A 1 105 ? 2.359 -7.670 -11.641 1.00 97.62 105 PHE A O 1
ATOM 848 N N . PRO A 1 106 ? 1.803 -6.246 -13.294 1.00 97.50 106 PRO A N 1
ATOM 849 C CA . PRO A 1 106 ? 0.434 -6.730 -13.421 1.00 97.50 106 PRO A CA 1
ATOM 850 C C . PRO A 1 106 ? 0.366 -8.207 -13.834 1.00 97.50 106 PRO A C 1
ATOM 852 O O . PRO A 1 106 ? 1.272 -8.745 -14.471 1.00 97.50 106 PRO A O 1
ATOM 855 N N . ARG A 1 107 ? -0.756 -8.864 -13.516 1.00 95.69 107 ARG A N 1
ATOM 856 C CA . ARG A 1 107 ? -0.990 -10.272 -13.875 1.00 95.69 107 ARG A CA 1
ATOM 857 C C . ARG A 1 107 ? -0.886 -10.470 -15.390 1.00 95.69 107 ARG A C 1
ATOM 859 O O . ARG A 1 107 ? -1.493 -9.728 -16.156 1.00 95.69 107 ARG A O 1
ATOM 866 N N . GLY A 1 108 ? -0.146 -11.496 -15.804 1.00 96.19 108 GLY A N 1
ATOM 867 C CA . GLY A 1 108 ? 0.055 -11.830 -17.217 1.00 96.19 108 GLY A CA 1
ATOM 868 C C . GLY A 1 108 ? 1.097 -10.971 -17.945 1.00 96.19 108 GLY A C 1
ATOM 869 O O . GLY A 1 108 ? 1.355 -11.224 -19.118 1.00 96.19 108 GLY A O 1
ATOM 870 N N . VAL A 1 109 ? 1.720 -9.991 -17.280 1.00 96.44 109 VAL A N 1
ATOM 871 C CA . VAL A 1 109 ? 2.863 -9.250 -17.832 1.00 96.44 109 VAL A CA 1
ATOM 872 C C . VAL A 1 109 ? 4.147 -10.042 -17.588 1.00 96.44 109 VAL A C 1
ATOM 874 O O . VAL A 1 109 ? 4.351 -10.574 -16.499 1.00 96.44 109 VAL A O 1
ATOM 877 N N . ASP A 1 110 ? 5.011 -10.116 -18.605 1.00 94.62 110 ASP A N 1
ATOM 878 C CA . ASP A 1 110 ? 6.324 -10.762 -18.495 1.00 94.62 110 ASP A CA 1
ATOM 879 C C . ASP A 1 110 ? 7.166 -10.118 -17.383 1.00 94.62 110 ASP A C 1
ATOM 881 O O . ASP A 1 110 ? 7.413 -8.907 -17.376 1.00 94.62 110 ASP A O 1
ATOM 885 N N . ASP A 1 111 ? 7.592 -10.975 -16.460 1.00 92.00 111 ASP A N 1
ATOM 886 C CA . ASP A 1 111 ? 8.194 -10.647 -15.173 1.00 92.00 111 ASP A CA 1
ATOM 887 C C . ASP A 1 1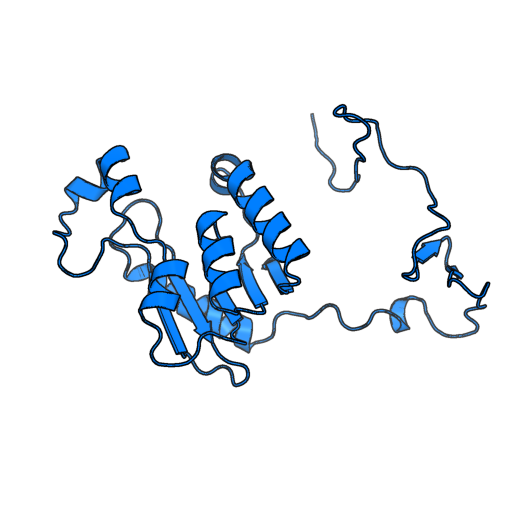11 ? 9.687 -10.981 -15.153 1.00 92.00 111 ASP A C 1
ATOM 889 O O . ASP A 1 111 ? 10.228 -11.581 -14.220 1.00 92.00 111 ASP A O 1
ATOM 893 N N . ASN A 1 112 ? 10.341 -10.637 -16.262 1.00 93.31 112 ASN A N 1
ATOM 894 C CA . ASN A 1 112 ? 11.770 -10.804 -16.449 1.00 93.31 112 ASN A CA 1
ATOM 895 C C . ASN A 1 112 ? 12.548 -9.859 -15.506 1.00 93.31 112 ASN A C 1
ATOM 897 O O . ASN A 1 112 ? 12.311 -8.645 -15.551 1.00 93.31 112 ASN A O 1
ATOM 901 N N . PRO A 1 113 ? 13.508 -10.368 -14.704 1.00 92.31 113 PRO A N 1
ATOM 902 C CA . PRO A 1 113 ? 14.327 -9.561 -13.797 1.00 92.31 113 PRO A CA 1
ATOM 903 C C . PRO A 1 113 ? 14.984 -8.333 -14.440 1.00 92.31 113 PRO A C 1
ATOM 905 O O . PRO A 1 113 ? 15.050 -7.283 -13.804 1.00 92.31 113 PRO A O 1
ATOM 908 N N . SER A 1 114 ? 15.388 -8.416 -15.714 1.00 93.88 114 SER A N 1
ATOM 909 C CA . SER A 1 114 ? 16.022 -7.295 -16.425 1.00 93.88 114 SER A CA 1
ATOM 910 C C . SER A 1 114 ? 15.125 -6.054 -16.521 1.00 93.88 114 SER A C 1
ATOM 912 O O . SER A 1 114 ? 15.614 -4.926 -16.545 1.00 93.88 114 SER A O 1
ATOM 914 N N . ARG A 1 115 ? 13.796 -6.226 -16.492 1.00 94.56 115 ARG A N 1
ATOM 915 C CA . ARG A 1 115 ? 12.835 -5.110 -16.508 1.00 94.56 115 ARG A CA 1
ATOM 916 C C . ARG A 1 115 ? 12.809 -4.326 -15.198 1.00 94.56 115 ARG A C 1
ATOM 918 O O . ARG A 1 115 ? 12.369 -3.180 -15.193 1.00 94.56 115 ARG A O 1
ATOM 925 N N . TYR A 1 116 ? 13.263 -4.920 -14.093 1.00 93.06 116 TYR A N 1
ATOM 926 C CA . TYR A 1 116 ? 13.428 -4.212 -12.822 1.00 93.06 116 TYR A CA 1
ATOM 927 C C . TYR A 1 116 ? 14.723 -3.394 -12.763 1.00 93.06 116 TYR A C 1
ATOM 929 O O . TYR A 1 116 ? 14.809 -2.449 -11.974 1.00 93.06 116 TYR A O 1
ATOM 937 N N . GLU A 1 117 ? 15.721 -3.754 -13.571 1.00 92.19 117 GLU A N 1
ATOM 938 C CA . GLU A 1 117 ? 17.009 -3.059 -13.652 1.00 92.19 117 GLU A CA 1
ATOM 939 C C . GLU A 1 117 ? 16.886 -1.751 -14.451 1.00 92.19 117 GLU A C 1
ATOM 941 O O . GLU A 1 117 ? 17.482 -0.736 -14.078 1.00 92.19 117 GLU A O 1
ATOM 946 N N . ASP A 1 118 ? 16.034 -1.731 -15.482 1.00 93.31 118 ASP A N 1
ATOM 947 C CA . ASP A 1 118 ? 15.621 -0.499 -16.156 1.00 93.31 118 ASP A CA 1
ATOM 948 C C . ASP A 1 118 ? 14.646 0.297 -15.275 1.00 93.31 118 ASP A C 1
ATOM 950 O O . ASP A 1 118 ? 13.455 -0.000 -15.166 1.00 93.31 118 ASP A O 1
ATOM 954 N N . ARG A 1 119 ? 15.152 1.367 -14.655 1.00 89.31 119 ARG A N 1
ATOM 955 C CA . ARG A 1 119 ? 14.363 2.227 -13.763 1.00 89.31 119 ARG A CA 1
ATOM 956 C C . ARG A 1 119 ? 13.176 2.896 -14.449 1.00 89.31 119 ARG A C 1
ATOM 958 O O . ARG A 1 119 ? 12.150 3.063 -13.794 1.00 89.31 119 ARG A O 1
ATOM 965 N N . GLN A 1 120 ? 13.312 3.327 -15.702 1.00 91.75 120 GLN A N 1
ATOM 966 C CA . GLN A 1 120 ? 12.221 4.021 -16.389 1.00 91.75 120 GLN A CA 1
ATOM 967 C C . GLN A 1 120 ? 11.090 3.041 -16.680 1.00 91.75 120 GLN A C 1
ATOM 969 O O . GLN A 1 120 ? 9.938 3.319 -16.344 1.00 91.75 120 GLN A O 1
ATOM 974 N N . LEU A 1 121 ? 11.430 1.866 -17.215 1.00 92.38 121 LEU A N 1
ATOM 975 C CA . LEU A 1 121 ? 10.459 0.811 -17.480 1.00 92.38 121 LEU A CA 1
ATOM 976 C C . LEU A 1 121 ? 9.801 0.308 -16.190 1.00 92.38 121 LEU A C 1
ATOM 978 O O . LEU A 1 121 ? 8.575 0.214 -16.113 1.00 92.38 121 LEU A O 1
ATOM 982 N N . LYS A 1 122 ? 10.598 0.068 -15.145 1.00 92.06 122 LYS A N 1
ATOM 983 C CA . LYS A 1 122 ? 10.119 -0.337 -13.822 1.00 92.06 122 LYS A CA 1
ATOM 984 C C . LYS A 1 122 ? 9.034 0.600 -13.290 1.00 92.06 122 LYS A C 1
ATOM 986 O O . LYS A 1 122 ? 7.996 0.115 -12.851 1.00 92.06 122 LYS A O 1
ATOM 991 N N . TYR A 1 123 ? 9.240 1.920 -13.323 1.00 91.12 123 TYR A N 1
ATOM 992 C CA . TYR A 1 123 ? 8.247 2.864 -12.789 1.00 91.12 123 TYR A CA 1
ATOM 993 C C . TYR A 1 123 ? 6.934 2.881 -13.572 1.00 91.12 123 TYR A C 1
ATOM 995 O O . TYR A 1 123 ? 5.907 3.231 -12.999 1.00 91.12 123 TYR A O 1
ATOM 1003 N N . MET A 1 124 ? 6.948 2.492 -14.848 1.00 93.88 124 MET A N 1
ATOM 1004 C CA . MET A 1 124 ? 5.728 2.376 -15.650 1.00 93.88 124 MET A CA 1
ATOM 1005 C C . MET A 1 124 ? 4.970 1.073 -15.379 1.00 93.88 124 MET A C 1
ATOM 1007 O O . MET A 1 124 ? 3.746 1.047 -15.477 1.00 93.88 124 MET A O 1
ATOM 1011 N N . LEU A 1 125 ? 5.683 -0.011 -15.061 1.00 95.94 125 LEU A N 1
ATOM 1012 C CA . LEU A 1 125 ? 5.084 -1.338 -14.923 1.00 95.94 125 LEU A CA 1
ATOM 1013 C C . LEU A 1 125 ? 4.688 -1.681 -13.485 1.00 95.94 125 LEU A C 1
ATOM 1015 O O . LEU A 1 125 ? 3.667 -2.333 -13.280 1.00 95.94 125 LEU A O 1
ATOM 1019 N N . VAL A 1 126 ? 5.479 -1.286 -12.485 1.00 97.25 126 VAL A N 1
ATOM 1020 C CA . VAL A 1 126 ? 5.263 -1.723 -11.098 1.00 97.25 126 VAL A CA 1
ATOM 1021 C C . VAL A 1 126 ? 3.943 -1.187 -10.553 1.00 97.25 126 VAL A C 1
ATOM 1023 O O . VAL A 1 126 ? 3.741 0.018 -10.425 1.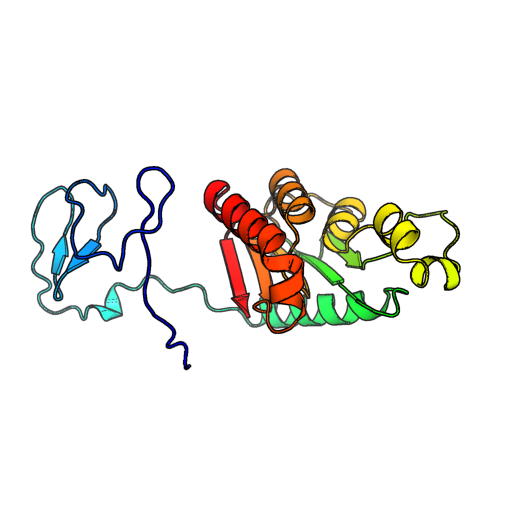00 97.25 126 VAL A O 1
ATOM 1026 N N . GLN A 1 127 ? 3.080 -2.108 -10.137 1.00 98.12 127 GLN A N 1
ATOM 1027 C CA . GLN A 1 127 ? 1.965 -1.812 -9.253 1.00 98.12 127 GLN A CA 1
ATOM 1028 C C . GLN A 1 127 ? 2.448 -1.859 -7.809 1.00 98.12 127 GLN A C 1
ATOM 1030 O O . GLN A 1 127 ? 3.201 -2.752 -7.413 1.00 98.12 127 GLN A O 1
ATOM 1035 N N . HIS A 1 128 ? 2.031 -0.872 -7.025 1.00 98.38 128 HIS A N 1
ATOM 1036 C CA . HIS A 1 128 ? 2.369 -0.771 -5.611 1.00 98.38 128 HIS A CA 1
ATOM 1037 C C . HIS A 1 128 ? 1.611 -1.813 -4.777 1.00 98.38 128 HIS A C 1
ATOM 1039 O O . HIS A 1 128 ? 0.559 -2.314 -5.182 1.00 98.38 128 HIS A O 1
ATOM 1045 N N . ALA A 1 129 ? 2.139 -2.125 -3.594 1.00 98.75 129 ALA A N 1
ATOM 1046 C CA . ALA A 1 129 ? 1.563 -3.138 -2.716 1.00 98.75 129 ALA A CA 1
ATOM 1047 C C . ALA A 1 129 ? 0.138 -2.775 -2.277 1.00 98.75 129 ALA A C 1
ATOM 1049 O O . ALA A 1 129 ? -0.731 -3.639 -2.256 1.00 98.75 129 ALA A O 1
ATOM 1050 N N . GLU A 1 130 ? -0.106 -1.497 -1.987 1.00 98.81 130 GLU A N 1
ATOM 1051 C CA . GLU A 1 130 ? -1.396 -0.955 -1.560 1.00 98.81 130 GLU A CA 1
ATOM 1052 C C . GLU A 1 130 ? -2.456 -1.115 -2.656 1.00 98.81 130 GLU A C 1
ATOM 1054 O O . GLU A 1 130 ? -3.555 -1.606 -2.401 1.00 98.81 130 GLU A O 1
ATOM 1059 N N . ALA A 1 131 ? -2.099 -0.771 -3.899 1.00 98.62 131 ALA A N 1
ATOM 1060 C CA . ALA A 1 131 ? -2.970 -0.950 -5.058 1.00 98.62 131 ALA A CA 1
ATOM 1061 C C . ALA A 1 131 ? -3.297 -2.433 -5.271 1.00 98.62 131 ALA A C 1
ATOM 1063 O O . ALA A 1 131 ? -4.461 -2.801 -5.418 1.00 98.62 131 ALA A O 1
ATOM 1064 N N . ASN A 1 132 ? -2.280 -3.297 -5.215 1.00 98.69 132 ASN A N 1
ATOM 1065 C CA . ASN A 1 132 ? -2.471 -4.737 -5.349 1.00 98.69 132 ASN A CA 1
ATOM 1066 C C . ASN A 1 132 ? -3.316 -5.321 -4.207 1.00 98.69 132 ASN A C 1
ATOM 1068 O O . ASN A 1 132 ? -4.133 -6.195 -4.468 1.00 98.69 132 ASN A O 1
ATOM 1072 N N . ALA A 1 133 ? -3.184 -4.839 -2.968 1.00 98.75 133 ALA A N 1
ATOM 1073 C CA . ALA A 1 133 ? -3.995 -5.314 -1.847 1.00 98.75 133 ALA A CA 1
ATOM 1074 C C . ALA A 1 133 ? -5.484 -4.987 -2.024 1.00 98.75 133 ALA A C 1
ATOM 1076 O O . ALA A 1 133 ? -6.328 -5.837 -1.740 1.00 98.75 133 ALA A O 1
ATOM 1077 N N . ILE A 1 134 ? -5.799 -3.800 -2.556 1.00 98.69 134 ILE A N 1
ATOM 1078 C CA . ILE A 1 134 ? -7.167 -3.413 -2.930 1.00 98.69 134 ILE A CA 1
ATOM 1079 C C . ILE A 1 134 ? -7.670 -4.290 -4.084 1.00 98.69 134 ILE A C 1
ATOM 1081 O O . ILE A 1 134 ? -8.738 -4.888 -3.983 1.00 98.69 134 ILE A O 1
ATOM 1085 N N . LEU A 1 135 ? -6.894 -4.414 -5.166 1.00 98.25 135 LEU A N 1
ATOM 1086 C CA . LEU A 1 135 ? -7.286 -5.166 -6.368 1.00 98.25 135 LEU A CA 1
ATOM 1087 C C . LEU A 1 135 ? -7.417 -6.678 -6.129 1.00 98.25 135 LEU A C 1
ATOM 1089 O O . LEU A 1 135 ? -8.181 -7.346 -6.821 1.00 98.25 135 LEU A O 1
ATOM 1093 N N . ASN A 1 136 ? -6.675 -7.222 -5.165 1.00 97.81 136 ASN A N 1
ATOM 1094 C CA . ASN A 1 136 ? -6.742 -8.628 -4.769 1.00 97.81 136 ASN A CA 1
ATOM 1095 C C . ASN A 1 136 ? -7.765 -8.890 -3.657 1.00 97.81 136 ASN A C 1
ATOM 1097 O O . ASN A 1 136 ? -7.886 -10.036 -3.218 1.00 97.81 136 ASN A O 1
ATOM 1101 N N . SER A 1 137 ? -8.455 -7.861 -3.158 1.00 97.38 137 SER A N 1
ATOM 1102 C CA . SER A 1 137 ? -9.440 -8.049 -2.099 1.00 97.38 137 SER A CA 1
ATOM 1103 C C . SER A 1 137 ? -10.588 -8.941 -2.575 1.00 97.38 137 SER A C 1
ATOM 1105 O O . SER A 1 137 ? -11.068 -8.839 -3.703 1.00 97.38 137 SER A O 1
ATOM 1107 N N . THR A 1 138 ? -11.004 -9.865 -1.712 1.00 93.62 138 THR A N 1
ATOM 1108 C CA . THR A 1 138 ? -12.116 -10.795 -1.996 1.00 93.62 138 THR A CA 1
ATOM 1109 C C . THR A 1 138 ? -13.419 -10.365 -1.326 1.00 93.62 138 THR A C 1
ATOM 1111 O O . THR A 1 138 ? -14.478 -10.922 -1.605 1.00 93.62 138 THR A O 1
ATOM 1114 N N . GLY A 1 139 ? -13.348 -9.348 -0.466 1.00 91.44 139 GLY A N 1
ATOM 1115 C CA . GLY A 1 139 ? -14.477 -8.731 0.216 1.00 91.44 139 GLY A CA 1
ATOM 1116 C C . GLY A 1 139 ? -14.409 -7.208 0.150 1.00 91.44 139 GLY A C 1
ATOM 1117 O O . GLY A 1 139 ? -13.545 -6.631 -0.505 1.00 91.44 139 GLY A O 1
ATOM 1118 N N . SER A 1 140 ? -15.333 -6.547 0.847 1.00 95.88 140 SER A N 1
ATOM 1119 C CA . SER A 1 140 ? -15.352 -5.086 0.933 1.00 95.88 140 SER A CA 1
ATOM 1120 C C . SER A 1 140 ? -14.079 -4.549 1.591 1.00 95.88 140 SER A C 1
ATOM 1122 O O . SER A 1 140 ? -13.722 -4.964 2.690 1.00 95.88 140 SER A O 1
ATOM 1124 N N . THR A 1 141 ? -13.447 -3.563 0.956 1.00 98.00 141 THR A N 1
ATOM 1125 C CA . THR A 1 141 ? -12.333 -2.793 1.533 1.00 98.00 141 THR A CA 1
ATOM 1126 C C . THR A 1 141 ? -12.805 -1.619 2.393 1.00 98.00 141 THR A C 1
ATOM 1128 O O . THR A 1 141 ? -12.011 -1.020 3.118 1.00 98.00 141 THR A O 1
ATOM 1131 N N . LYS A 1 142 ? -14.097 -1.277 2.339 1.00 98.06 142 LYS A N 1
ATOM 1132 C CA . LYS A 1 142 ? -14.679 -0.188 3.127 1.00 98.06 142 LYS A CA 1
ATOM 1133 C C . LYS A 1 142 ? -14.632 -0.521 4.618 1.00 98.06 142 LYS A C 1
ATOM 1135 O O . LYS A 1 142 ? -15.086 -1.589 5.009 1.00 98.06 142 LYS A O 1
ATOM 1140 N N . GLY A 1 143 ? -14.148 0.415 5.430 1.00 97.62 143 GLY A N 1
ATOM 1141 C CA . GLY A 1 143 ? -14.010 0.264 6.881 1.00 97.62 143 GLY A CA 1
ATOM 1142 C C . GLY A 1 143 ? -12.728 -0.445 7.322 1.00 97.62 143 GLY A C 1
ATOM 1143 O O . GLY A 1 143 ? -12.496 -0.573 8.518 1.00 97.62 143 GLY A O 1
ATOM 1144 N N . THR A 1 144 ? -11.885 -0.886 6.386 1.00 98.50 144 THR A N 1
ATOM 1145 C CA . THR A 1 144 ? -10.674 -1.651 6.713 1.00 98.50 144 THR A CA 1
ATOM 1146 C C . THR A 1 144 ? -9.532 -0.781 7.236 1.00 98.50 144 THR A C 1
ATOM 1148 O O . THR A 1 144 ? -9.481 0.436 7.022 1.00 98.50 144 THR A O 1
ATOM 1151 N N . THR A 1 145 ? -8.584 -1.444 7.894 1.00 98.38 145 THR A N 1
ATOM 1152 C CA . THR A 1 145 ? -7.261 -0.918 8.233 1.00 98.38 145 THR A CA 1
ATOM 1153 C C . THR A 1 145 ? -6.226 -1.446 7.243 1.00 98.38 145 THR A C 1
ATOM 1155 O O . THR A 1 145 ? -6.182 -2.646 6.967 1.00 98.38 145 THR A O 1
ATOM 1158 N N . ALA A 1 146 ? -5.376 -0.560 6.725 1.00 98.62 146 ALA A N 1
ATOM 1159 C CA . ALA A 1 146 ? -4.259 -0.916 5.862 1.00 98.62 146 ALA A CA 1
ATOM 1160 C C . ALA A 1 146 ? -2.945 -0.964 6.648 1.00 98.62 146 ALA A C 1
ATOM 1162 O O . ALA A 1 146 ? -2.489 0.049 7.174 1.00 98.62 146 ALA A O 1
ATOM 1163 N N . TYR A 1 147 ? -2.308 -2.130 6.664 1.00 98.62 147 TYR A N 1
ATOM 1164 C CA . TYR A 1 147 ? -0.987 -2.362 7.241 1.00 98.62 147 TYR A CA 1
ATOM 1165 C C . TYR A 1 147 ? 0.031 -2.382 6.117 1.00 98.62 147 TYR A C 1
ATOM 1167 O O . TYR A 1 147 ? -0.022 -3.266 5.262 1.00 98.62 147 TYR A O 1
ATOM 1175 N N . VAL A 1 148 ? 0.931 -1.402 6.079 1.00 98.44 148 VAL A N 1
ATOM 1176 C CA . VAL A 1 148 ? 1.865 -1.213 4.962 1.00 98.44 148 VAL A CA 1
ATOM 1177 C C . VAL A 1 148 ? 3.287 -1.159 5.493 1.00 98.44 148 VAL A C 1
ATOM 1179 O O . VAL A 1 148 ? 3.585 -0.422 6.428 1.00 98.44 148 VAL A O 1
ATOM 1182 N N . THR A 1 149 ? 4.201 -1.907 4.876 1.00 97.88 149 THR A N 1
ATOM 1183 C CA . THR A 1 149 ? 5.606 -1.948 5.324 1.00 97.88 149 THR A CA 1
ATOM 1184 C C . THR A 1 149 ? 6.365 -0.646 5.066 1.00 97.88 149 THR A C 1
ATOM 1186 O O . THR A 1 149 ? 7.475 -0.468 5.557 1.00 97.88 149 THR A O 1
ATOM 1189 N N . HIS A 1 150 ? 5.779 0.256 4.280 1.00 95.88 150 HIS A N 1
ATOM 1190 C CA . HIS A 1 150 ? 6.323 1.556 3.916 1.00 95.88 150 HIS A CA 1
ATOM 1191 C C . HIS A 1 150 ? 5.226 2.613 4.015 1.00 95.88 150 HIS A C 1
ATOM 1193 O O . HIS A 1 150 ? 4.043 2.308 3.870 1.00 95.88 150 HIS A O 1
ATOM 1199 N N . HIS A 1 151 ? 5.614 3.870 4.219 1.00 95.88 151 HIS A N 1
ATOM 1200 C CA . HIS A 1 151 ? 4.652 4.962 4.148 1.00 95.88 151 HIS A CA 1
ATOM 1201 C C . HIS A 1 151 ? 4.044 5.035 2.734 1.00 95.88 151 HIS A C 1
ATOM 1203 O O . HIS A 1 151 ? 4.810 5.099 1.766 1.00 95.88 151 HIS A O 1
ATOM 1209 N N . PRO A 1 152 ? 2.704 5.070 2.584 1.00 97.25 152 PRO A N 1
ATOM 1210 C CA . PRO A 1 152 ? 2.086 5.148 1.267 1.00 97.25 152 PRO A CA 1
ATOM 1211 C C . PRO A 1 152 ? 2.516 6.393 0.490 1.00 97.25 152 PRO A C 1
ATOM 1213 O O . PRO A 1 152 ? 2.690 7.479 1.061 1.00 97.25 152 PRO A O 1
ATOM 1216 N N . CYS A 1 153 ? 2.673 6.246 -0.827 1.00 96.69 153 CYS A N 1
ATOM 1217 C CA . CYS A 1 153 ? 2.867 7.384 -1.726 1.00 96.69 153 CYS A CA 1
ATOM 1218 C C . CYS A 1 153 ? 1.544 8.142 -1.951 1.00 96.69 153 CYS A C 1
ATOM 1220 O O . CYS A 1 153 ? 0.473 7.642 -1.610 1.00 96.69 153 CYS A O 1
ATOM 1222 N N . ALA A 1 154 ? 1.597 9.328 -2.565 1.00 97.25 154 ALA A N 1
ATOM 1223 C CA . ALA A 1 154 ? 0.404 10.140 -2.817 1.00 97.25 154 ALA A CA 1
ATOM 1224 C C . ALA A 1 154 ? -0.666 9.378 -3.627 1.00 97.25 154 ALA A C 1
ATOM 1226 O O . ALA A 1 154 ? -1.838 9.365 -3.256 1.00 97.25 154 ALA A O 1
ATOM 1227 N N . ASN A 1 155 ? -0.259 8.659 -4.676 1.00 98.12 155 ASN A N 1
ATOM 1228 C CA . ASN A 1 155 ? -1.191 7.881 -5.496 1.00 98.12 155 ASN A CA 1
ATOM 1229 C C . ASN A 1 155 ? -1.866 6.762 -4.687 1.00 98.12 155 ASN A C 1
ATOM 1231 O O . ASN A 1 155 ? -3.076 6.579 -4.775 1.00 98.12 155 ASN A O 1
ATOM 1235 N N . CYS A 1 156 ? -1.101 6.041 -3.861 1.00 98.50 156 CYS A N 1
ATOM 1236 C CA . CYS A 1 156 ? -1.643 4.970 -3.025 1.00 98.50 156 CYS A CA 1
ATOM 1237 C C . CYS A 1 156 ? -2.539 5.506 -1.908 1.00 98.50 156 CYS A C 1
ATOM 1239 O O . CYS A 1 156 ? -3.560 4.895 -1.619 1.00 98.50 156 CYS A O 1
ATOM 1241 N N . ALA A 1 157 ? -2.220 6.666 -1.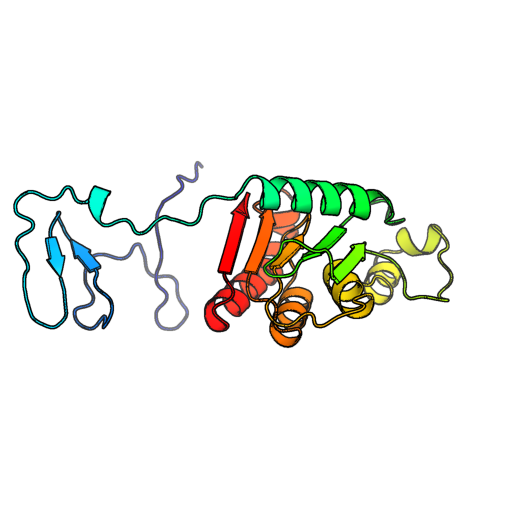331 1.00 98.38 157 ALA A N 1
ATOM 1242 C CA . ALA A 1 157 ? -3.102 7.334 -0.381 1.00 98.38 157 ALA A CA 1
ATOM 1243 C C . ALA A 1 157 ? -4.471 7.644 -1.008 1.00 98.38 157 ALA A C 1
ATOM 1245 O O . ALA A 1 157 ? -5.493 7.308 -0.416 1.00 98.38 157 ALA A O 1
ATOM 1246 N N . GLY A 1 158 ? -4.500 8.180 -2.234 1.00 98.50 158 GLY A N 1
ATOM 1247 C CA . GLY A 1 158 ? -5.748 8.393 -2.974 1.00 98.50 158 GLY A CA 1
ATOM 1248 C C . GLY A 1 158 ? -6.541 7.099 -3.202 1.00 98.50 158 GLY A C 1
ATOM 1249 O O . GLY A 1 158 ? -7.753 7.079 -2.995 1.00 98.50 158 GLY A O 1
ATOM 1250 N N . LEU A 1 159 ? -5.865 6.002 -3.564 1.00 98.69 159 LEU A N 1
ATOM 1251 C CA . LEU A 1 159 ? -6.509 4.693 -3.734 1.00 98.69 159 LEU A CA 1
ATOM 1252 C C . LEU A 1 159 ? -7.091 4.152 -2.422 1.00 98.69 159 LEU A C 1
ATOM 1254 O O . LEU A 1 159 ? -8.230 3.697 -2.416 1.00 98.69 159 LEU A O 1
ATOM 1258 N N . LEU A 1 160 ? -6.344 4.226 -1.317 1.00 98.75 160 LEU A N 1
ATOM 1259 C CA . LEU A 1 160 ? -6.796 3.776 0.004 1.00 98.75 160 LEU A CA 1
ATOM 1260 C C . LEU A 1 160 ? -8.027 4.570 0.470 1.00 98.75 160 LEU A C 1
ATOM 1262 O O . LEU A 1 160 ? -9.001 3.974 0.928 1.00 98.75 160 LEU A O 1
ATOM 1266 N N . ILE A 1 161 ? -8.018 5.894 0.274 1.00 98.62 161 ILE A N 1
ATOM 1267 C CA . ILE A 1 161 ? -9.163 6.769 0.566 1.00 98.62 161 ILE A CA 1
ATOM 1268 C C . ILE A 1 161 ? -10.392 6.333 -0.235 1.00 98.62 161 ILE A C 1
ATOM 1270 O O . ILE A 1 161 ? -11.449 6.083 0.342 1.00 98.62 161 ILE A O 1
ATOM 1274 N N . GLN A 1 162 ? -10.253 6.177 -1.554 1.00 98.56 162 GLN A N 1
ATOM 1275 C CA . GLN A 1 162 ? -11.370 5.787 -2.420 1.00 98.56 162 GLN A CA 1
ATOM 1276 C C . GLN A 1 162 ? -11.861 4.359 -2.159 1.00 98.56 162 GLN A C 1
ATOM 1278 O O . GLN A 1 162 ? -13.047 4.080 -2.320 1.00 98.56 162 GLN A O 1
ATOM 1283 N N . ALA A 1 163 ? -10.978 3.467 -1.709 1.00 98.31 163 ALA A N 1
ATOM 1284 C CA . ALA A 1 163 ? -11.325 2.113 -1.286 1.00 98.31 163 ALA A CA 1
ATOM 1285 C C . ALA A 1 163 ? -12.082 2.075 0.056 1.00 98.31 163 ALA A C 1
ATOM 1287 O O . ALA A 1 163 ? -12.567 1.014 0.454 1.00 98.31 163 ALA A O 1
ATOM 1288 N N . GLY A 1 164 ? -12.207 3.212 0.748 1.00 98.19 164 GLY A N 1
ATOM 1289 C CA . GLY A 1 164 ? -12.909 3.330 2.021 1.00 98.19 164 GLY A CA 1
ATOM 1290 C C . GLY A 1 164 ? -12.106 2.828 3.220 1.00 98.19 164 GLY A C 1
ATOM 1291 O O . GLY A 1 164 ? -12.715 2.484 4.231 1.00 98.19 164 GLY A O 1
ATOM 1292 N N . VAL A 1 165 ? -10.776 2.768 3.117 1.00 98.50 165 VAL A N 1
ATOM 1293 C CA . VAL A 1 165 ? -9.886 2.496 4.256 1.00 98.50 165 VAL A CA 1
ATOM 1294 C C . VAL A 1 165 ? -10.040 3.620 5.277 1.00 98.50 165 VAL A C 1
ATOM 1296 O O . VAL A 1 165 ? -10.082 4.790 4.907 1.00 98.50 165 VAL A O 1
ATOM 1299 N N . VAL A 1 166 ? -10.127 3.275 6.560 1.00 97.75 166 VAL A N 1
ATOM 1300 C CA . VAL A 1 166 ? -10.343 4.255 7.644 1.00 97.75 166 VAL A CA 1
ATOM 1301 C C . VAL A 1 166 ? -9.110 4.464 8.514 1.00 97.75 166 VAL A C 1
ATOM 1303 O O . VAL A 1 166 ? -9.007 5.485 9.190 1.00 97.75 166 VAL A O 1
ATOM 1306 N N . LYS A 1 167 ? -8.159 3.524 8.469 1.00 97.19 167 LYS A N 1
ATOM 1307 C CA . LYS A 1 167 ? -6.915 3.579 9.235 1.00 97.19 167 LYS A CA 1
ATOM 1308 C C . LYS A 1 167 ? -5.737 3.040 8.427 1.00 97.19 167 LYS A C 1
ATOM 1310 O O . LYS A 1 167 ? -5.872 2.048 7.715 1.00 97.19 167 LYS A O 1
ATOM 1315 N N . VAL A 1 168 ? -4.575 3.670 8.561 1.00 97.62 168 VAL A N 1
ATOM 1316 C CA . VAL A 1 168 ? -3.308 3.232 7.963 1.00 97.62 168 VAL A CA 1
ATOM 1317 C C . VAL A 1 168 ? -2.254 3.088 9.054 1.00 97.62 168 VAL A C 1
ATOM 1319 O O . VAL A 1 168 ? -1.976 4.038 9.786 1.00 97.62 168 VAL A O 1
ATOM 1322 N N . VAL A 1 169 ? -1.638 1.910 9.122 1.00 96.81 169 VAL A N 1
ATOM 1323 C CA . VAL A 1 169 ? -0.545 1.580 10.039 1.00 96.81 169 VAL A CA 1
ATOM 1324 C C . VAL A 1 169 ? 0.711 1.297 9.222 1.00 96.81 169 VAL A C 1
ATOM 1326 O O . VAL A 1 169 ? 0.726 0.395 8.381 1.00 96.81 169 VAL A O 1
ATOM 1329 N N . CYS A 1 170 ? 1.772 2.068 9.448 1.00 94.50 170 CYS A N 1
ATOM 1330 C CA . CYS A 1 170 ? 3.044 1.886 8.750 1.00 94.50 170 CYS A CA 1
ATOM 1331 C C . CYS A 1 170 ? 4.236 2.403 9.572 1.00 94.50 170 CYS A C 1
ATOM 1333 O O . CYS A 1 170 ? 4.049 3.186 10.502 1.00 94.50 170 CYS A O 1
ATOM 1335 N N . PRO A 1 171 ? 5.476 1.997 9.255 1.00 90.12 171 PRO A N 1
ATOM 1336 C CA . PRO A 1 171 ? 6.655 2.566 9.893 1.00 90.12 171 PRO A CA 1
ATOM 1337 C C . PRO A 1 171 ? 6.830 4.053 9.572 1.00 90.12 171 PRO A C 1
ATOM 1339 O O . PRO A 1 171 ? 6.502 4.524 8.477 1.00 90.12 171 PRO A O 1
ATOM 1342 N N . THR A 1 172 ? 7.432 4.784 10.503 1.00 87.44 172 THR A N 1
ATOM 1343 C CA . THR A 1 172 ? 7.851 6.169 10.296 1.00 87.44 172 THR A CA 1
ATOM 1344 C C . THR A 1 172 ? 8.874 6.232 9.155 1.00 87.44 172 THR A C 1
ATOM 1346 O O . THR A 1 172 ? 9.933 5.600 9.244 1.00 87.44 172 THR A O 1
ATOM 1349 N N . PRO A 1 173 ? 8.614 6.989 8.069 1.00 86.25 173 PRO A N 1
ATOM 1350 C CA . PRO A 1 173 ? 9.568 7.093 6.974 1.00 86.25 173 PRO A CA 1
ATOM 1351 C C . PRO A 1 173 ? 10.862 7.751 7.470 1.00 86.25 173 PRO A C 1
ATOM 1353 O O . PRO A 1 173 ? 10.831 8.828 8.064 1.00 86.25 173 PRO A O 1
ATOM 1356 N N . SER A 1 174 ? 12.009 7.126 7.195 1.00 82.81 174 SER A N 1
ATOM 1357 C CA . SER A 1 174 ? 13.328 7.618 7.613 1.00 82.81 174 SER A CA 1
ATOM 1358 C C . SER A 1 174 ? 14.396 7.474 6.514 1.00 82.81 174 SER A C 1
ATOM 1360 O O . SER A 1 174 ? 14.175 6.863 5.462 1.00 82.81 174 SER A O 1
ATOM 1362 N N . GLY A 1 175 ? 15.559 8.096 6.736 1.00 89.38 175 GLY A N 1
ATOM 1363 C CA . GLY A 1 175 ? 16.743 7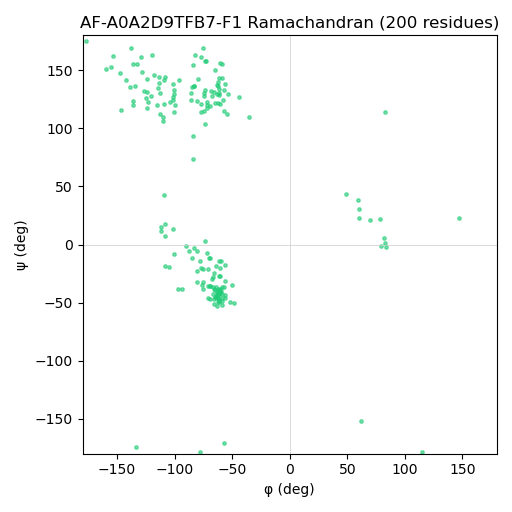.974 5.879 1.00 89.38 175 GLY A CA 1
ATOM 1364 C C . GLY A 1 175 ? 16.560 8.471 4.438 1.00 89.38 175 GLY A C 1
ATOM 1365 O O . GLY A 1 175 ? 15.756 9.357 4.147 1.00 89.38 175 GLY A O 1
ATOM 1366 N N . ALA A 1 176 ? 17.322 7.876 3.514 1.00 86.06 176 ALA A N 1
ATOM 1367 C CA . ALA A 1 176 ? 17.341 8.269 2.101 1.00 86.06 176 ALA A CA 1
ATOM 1368 C C . ALA A 1 176 ? 15.978 8.109 1.401 1.00 86.06 176 ALA A C 1
ATOM 1370 O O . ALA A 1 176 ? 15.682 8.822 0.444 1.00 86.06 176 ALA A O 1
ATOM 1371 N N . MET A 1 177 ? 15.133 7.191 1.876 1.00 82.69 177 MET A N 1
ATOM 1372 C CA . MET A 1 177 ? 13.790 6.984 1.335 1.00 82.69 177 MET A CA 1
ATOM 1373 C C . MET A 1 177 ? 12.851 8.136 1.693 1.00 82.69 177 MET A C 1
ATOM 1375 O O . MET A 1 177 ? 12.170 8.658 0.811 1.00 82.69 177 MET A O 1
ATOM 1379 N N . ALA A 1 178 ? 12.854 8.571 2.957 1.00 84.38 178 ALA A N 1
ATOM 1380 C CA . ALA A 1 178 ? 12.085 9.737 3.382 1.00 84.38 178 ALA A CA 1
ATOM 1381 C C . ALA A 1 178 ? 12.503 11.001 2.624 1.00 84.38 178 ALA A C 1
ATOM 1383 O O . ALA A 1 178 ? 11.646 11.779 2.216 1.00 84.38 178 ALA A O 1
ATOM 1384 N N . GLU A 1 179 ? 13.805 11.169 2.385 1.00 85.56 179 GLU A N 1
ATOM 1385 C CA . GLU A 1 179 ? 14.340 12.281 1.601 1.00 85.56 179 GLU A CA 1
ATOM 1386 C C . GLU A 1 179 ? 13.841 12.245 0.153 1.00 85.56 179 GLU A C 1
ATOM 1388 O O . GLU A 1 179 ? 13.261 13.210 -0.348 1.00 85.56 179 GLU A O 1
ATOM 1393 N N . ARG A 1 180 ? 14.023 11.095 -0.504 1.00 85.94 180 ARG A N 1
ATOM 1394 C CA . ARG A 1 180 ? 13.706 10.895 -1.918 1.00 85.94 180 ARG A CA 1
ATOM 1395 C C . ARG A 1 180 ? 12.223 11.083 -2.231 1.00 85.94 180 ARG A C 1
ATOM 1397 O O . ARG A 1 180 ? 11.894 11.607 -3.290 1.00 85.94 180 ARG A O 1
ATOM 1404 N N . PHE A 1 181 ? 11.339 10.636 -1.343 1.00 88.25 181 PHE A N 1
ATOM 1405 C CA . PHE A 1 181 ? 9.888 10.668 -1.554 1.00 88.25 181 PHE A CA 1
ATOM 1406 C C . PHE A 1 181 ? 9.176 11.705 -0.682 1.00 88.25 181 PHE A C 1
ATOM 1408 O O . PHE A 1 181 ? 7.953 11.648 -0.540 1.00 88.25 181 PHE A O 1
ATOM 1415 N N . ARG A 1 182 ? 9.918 12.673 -0.126 1.00 89.12 182 ARG A N 1
ATOM 1416 C CA . ARG A 1 182 ? 9.412 13.670 0.827 1.00 89.12 182 ARG A CA 1
ATOM 1417 C C . ARG A 1 182 ? 8.120 14.341 0.366 1.00 89.12 182 ARG A C 1
ATOM 1419 O O . ARG A 1 182 ? 7.162 14.401 1.129 1.00 89.12 182 ARG A O 1
ATOM 1426 N N . GLU A 1 183 ? 8.089 14.839 -0.868 1.00 91.06 183 GLU A N 1
ATOM 1427 C CA . GLU A 1 183 ? 6.924 15.553 -1.410 1.00 91.06 183 GLU A CA 1
ATOM 1428 C C . GLU A 1 183 ? 5.705 14.635 -1.523 1.00 91.06 183 GLU A C 1
ATOM 1430 O O . GLU A 1 183 ? 4.615 14.981 -1.070 1.00 91.06 183 GLU A O 1
ATOM 1435 N N . SER A 1 184 ? 5.907 13.422 -2.039 1.00 90.88 184 SER A N 1
ATOM 1436 C CA . SER A 1 184 ? 4.854 12.413 -2.138 1.00 90.88 184 SER A CA 1
ATOM 1437 C C . SER A 1 184 ? 4.319 12.006 -0.759 1.00 90.88 184 SER A C 1
ATOM 1439 O O . SER A 1 184 ? 3.109 11.883 -0.588 1.00 90.88 184 SER A O 1
ATOM 1441 N N . PHE A 1 185 ? 5.185 11.815 0.241 1.00 91.94 185 PHE A N 1
ATOM 1442 C CA . PHE A 1 185 ? 4.764 11.475 1.607 1.00 91.94 185 PHE A CA 1
ATOM 1443 C C . PHE A 1 185 ? 4.063 12.638 2.313 1.00 91.94 185 PHE A C 1
ATOM 1445 O O . PHE A 1 185 ? 3.090 12.417 3.038 1.00 91.94 185 PHE A O 1
ATOM 1452 N N . ALA A 1 186 ? 4.500 13.876 2.071 1.00 89.31 186 ALA A N 1
ATOM 1453 C CA . ALA A 1 186 ? 3.817 15.066 2.567 1.00 89.31 186 ALA A CA 1
ATOM 1454 C C . ALA A 1 186 ? 2.402 15.180 1.980 1.00 89.31 186 ALA A C 1
ATOM 1456 O O . ALA A 1 186 ? 1.455 15.433 2.723 1.00 89.31 186 ALA A O 1
ATOM 1457 N N . MET A 1 187 ? 2.236 14.921 0.679 1.00 94.19 187 MET A N 1
ATOM 1458 C CA . MET A 1 187 ? 0.919 14.904 0.034 1.00 94.19 187 MET A CA 1
ATOM 1459 C C . MET A 1 187 ? 0.035 13.761 0.519 1.00 94.19 187 MET A C 1
ATOM 1461 O O . MET A 1 187 ? -1.128 14.000 0.830 1.00 94.19 187 MET A O 1
ATOM 1465 N N . ALA A 1 188 ? 0.575 12.552 0.677 1.00 93.25 188 ALA A N 1
ATOM 1466 C CA . ALA A 1 188 ? -0.155 11.443 1.291 1.00 93.25 188 ALA A CA 1
ATOM 1467 C C . ALA A 1 188 ? -0.654 11.799 2.702 1.00 93.25 188 ALA A C 1
ATOM 1469 O O . ALA A 1 188 ? -1.823 11.600 3.018 1.00 93.25 188 ALA A O 1
ATOM 1470 N N . THR A 1 189 ? 0.213 12.393 3.529 1.00 90.00 189 THR A N 1
ATOM 1471 C CA . THR A 1 189 ? -0.134 12.816 4.895 1.00 90.00 189 THR A CA 1
ATOM 1472 C C . THR A 1 189 ? -1.224 13.889 4.900 1.00 90.00 189 THR A C 1
ATOM 1474 O O . THR A 1 189 ? -2.142 13.821 5.716 1.00 90.00 189 THR A O 1
ATOM 1477 N N . LEU A 1 190 ? -1.151 14.858 3.980 1.00 91.12 190 LEU A N 1
ATOM 1478 C CA . LEU A 1 190 ? -2.181 15.883 3.819 1.00 91.12 190 LEU A CA 1
ATOM 1479 C C . LEU A 1 190 ? -3.531 15.258 3.443 1.00 91.12 190 LEU A C 1
ATOM 1481 O O . LEU A 1 190 ? -4.522 15.520 4.118 1.00 91.12 190 LEU A O 1
ATOM 1485 N N . MET A 1 191 ? -3.555 14.377 2.438 1.00 93.69 191 MET A N 1
ATOM 1486 C CA . MET A 1 191 ? -4.780 13.702 2.000 1.00 93.69 191 MET A CA 1
ATOM 1487 C C . MET A 1 191 ? -5.405 12.848 3.107 1.00 93.69 191 MET A C 1
ATOM 1489 O O . MET A 1 191 ? -6.621 12.886 3.290 1.00 93.69 191 MET A O 1
ATOM 1493 N N . PHE A 1 192 ? -4.604 12.112 3.886 1.00 92.94 192 PHE A N 1
ATOM 1494 C CA . PHE A 1 192 ? -5.114 11.353 5.035 1.00 92.94 192 PHE A CA 1
ATOM 1495 C C . PHE A 1 192 ? -5.728 12.263 6.105 1.00 92.94 192 PHE A C 1
ATOM 1497 O O . PHE A 1 192 ? -6.811 11.971 6.606 1.00 92.94 192 PHE A O 1
ATOM 1504 N N . SER A 1 193 ? -5.090 13.400 6.398 1.00 91.06 193 SER A N 1
ATOM 1505 C CA . SER A 1 193 ? -5.621 14.398 7.334 1.00 91.06 193 SER A CA 1
ATOM 1506 C C . SER A 1 193 ? -6.965 14.975 6.863 1.00 91.06 193 SER A C 1
ATOM 1508 O O . SER A 1 193 ? -7.931 15.007 7.622 1.00 91.06 193 SER A O 1
ATOM 1510 N N . GLU A 1 194 ? -7.060 15.383 5.595 1.00 92.50 194 GLU A N 1
ATOM 1511 C CA . GLU A 1 194 ? -8.276 15.974 5.015 1.00 92.50 194 GLU A CA 1
ATOM 1512 C C . GLU A 1 194 ? -9.439 14.975 4.925 1.00 92.50 194 GLU A C 1
ATOM 1514 O O . GLU A 1 194 ? -10.594 15.334 5.164 1.00 92.50 194 GLU A O 1
ATOM 1519 N N . SER A 1 195 ? -9.133 13.710 4.631 1.00 92.75 195 SER A N 1
ATOM 1520 C CA . SER A 1 195 ? -10.113 12.618 4.552 1.00 92.75 195 SER A CA 1
ATOM 1521 C C . SER A 1 195 ? -10.461 11.992 5.904 1.00 92.75 195 SER A C 1
ATOM 1523 O O . SER A 1 195 ? -11.347 11.140 5.961 1.00 92.75 195 SER A O 1
ATOM 1525 N N . LYS A 1 196 ? -9.822 12.439 6.996 1.00 93.81 196 LYS A N 1
ATOM 1526 C CA . LYS A 1 196 ? -9.998 11.908 8.359 1.00 93.81 196 LYS A CA 1
ATOM 1527 C C . LYS A 1 196 ? -9.648 10.419 8.483 1.00 93.81 196 LYS A C 1
ATOM 1529 O O . LYS A 1 196 ? -10.228 9.723 9.313 1.00 93.81 196 LYS A O 1
ATOM 1534 N N . ILE A 1 197 ? -8.702 9.941 7.677 1.00 90.00 197 ILE A N 1
ATOM 1535 C CA . ILE A 1 197 ? -8.109 8.616 7.865 1.00 90.00 197 ILE A CA 1
ATOM 1536 C C . ILE A 1 197 ? -7.155 8.678 9.053 1.00 90.00 197 ILE A C 1
ATOM 1538 O O . ILE A 1 197 ? -6.254 9.519 9.106 1.00 90.00 197 ILE A O 1
ATOM 1542 N N . GLU A 1 198 ? -7.338 7.763 10.000 1.00 89.94 198 GLU A N 1
ATOM 1543 C CA . GLU A 1 198 ? -6.428 7.610 11.126 1.00 89.94 198 GLU A CA 1
ATOM 1544 C C . GLU A 1 198 ? -5.077 7.081 10.631 1.00 89.94 198 GLU A C 1
ATOM 1546 O O . GLU A 1 198 ? -5.006 6.119 9.866 1.00 89.94 198 GLU A O 1
ATOM 1551 N N . ARG A 1 199 ? -3.979 7.703 11.059 1.00 87.19 199 ARG A N 1
ATOM 1552 C CA . ARG A 1 199 ? -2.631 7.293 10.660 1.00 87.19 199 ARG A CA 1
ATOM 1553 C C . ARG A 1 199 ? -1.788 7.009 11.889 1.00 87.19 199 ARG A C 1
ATOM 1555 O O . ARG A 1 199 ? -1.489 7.929 12.649 1.00 87.19 199 ARG A O 1
ATOM 1562 N N . MET A 1 200 ? -1.352 5.763 12.025 1.00 83.31 200 MET A N 1
ATOM 1563 C CA . MET A 1 200 ? -0.485 5.314 13.109 1.00 83.31 200 MET A CA 1
ATOM 1564 C C . MET A 1 200 ? 0.905 5.016 12.556 1.00 83.31 200 MET A C 1
ATOM 1566 O O . MET A 1 200 ? 1.062 4.186 11.658 1.00 83.31 200 MET A O 1
ATOM 1570 N N . LEU A 1 201 ? 1.906 5.721 13.080 1.00 80.88 201 LEU A N 1
ATOM 1571 C CA . LEU A 1 201 ? 3.299 5.495 12.721 1.00 80.88 201 LEU A CA 1
ATOM 1572 C C . LEU A 1 201 ? 3.993 4.655 13.793 1.00 80.88 201 LEU A C 1
ATOM 1574 O O . LEU A 1 201 ? 3.912 4.998 14.972 1.00 80.88 201 LEU A O 1
ATOM 1578 N N . LYS A 1 202 ? 4.668 3.587 13.363 1.00 71.31 202 LYS A N 1
ATOM 1579 C CA . LYS A 1 202 ? 5.549 2.762 14.201 1.00 71.31 202 LYS A CA 1
ATOM 1580 C C . LYS A 1 202 ? 7.005 3.223 14.120 1.00 71.31 202 LYS A C 1
ATOM 1582 O O . LYS A 1 202 ? 7.397 3.794 13.070 1.00 71.31 202 LYS A O 1
#